Protein AF-A8XTK4-F1 (afdb_monomer)

Structure (mmCIF, N/CA/C/O backbone):
data_AF-A8XTK4-F1
#
_entry.id   AF-A8XTK4-F1
#
loop_
_atom_site.group_PDB
_atom_site.id
_atom_site.type_symbol
_atom_site.label_atom_id
_atom_site.label_alt_id
_atom_site.label_comp_id
_atom_site.label_asym_id
_atom_site.label_entity_id
_atom_site.label_seq_id
_atom_site.pdbx_PDB_ins_code
_atom_site.Cartn_x
_atom_site.Cartn_y
_atom_site.Cartn_z
_atom_site.occupancy
_atom_site.B_iso_or_equiv
_atom_site.auth_seq_id
_atom_site.auth_comp_id
_atom_site.auth_asym_id
_atom_site.auth_atom_id
_atom_site.pdbx_PDB_model_num
ATOM 1 N N . MET A 1 1 ? 13.374 10.721 -15.114 1.00 66.56 1 MET A N 1
ATOM 2 C CA . MET A 1 1 ? 14.833 10.705 -15.357 1.00 66.56 1 MET A CA 1
ATOM 3 C C . MET A 1 1 ? 15.464 12.069 -15.082 1.00 66.56 1 MET A C 1
ATOM 5 O O . MET A 1 1 ? 16.109 12.199 -14.050 1.00 66.56 1 MET A O 1
ATOM 9 N N . GLU A 1 2 ? 15.197 13.109 -15.887 1.00 74.44 2 GLU A N 1
ATOM 10 C CA . GLU A 1 2 ? 15.828 14.444 -15.738 1.00 74.44 2 GLU A CA 1
ATOM 11 C C . GLU A 1 2 ? 15.597 15.107 -14.370 1.00 74.44 2 GLU A C 1
ATOM 13 O O . GLU A 1 2 ? 16.548 15.536 -13.721 1.00 74.44 2 GLU A O 1
ATOM 18 N N . GLN A 1 3 ? 14.353 15.109 -13.872 1.00 71.50 3 GLN A N 1
ATOM 19 C CA . GLN A 1 3 ? 14.020 15.658 -12.547 1.00 71.50 3 GLN A CA 1
ATOM 20 C C . GLN A 1 3 ? 14.756 14.954 -11.394 1.00 71.50 3 GLN A C 1
ATOM 22 O O . GLN A 1 3 ? 15.019 15.566 -10.363 1.00 71.50 3 GLN A O 1
ATOM 27 N N . LEU A 1 4 ? 15.115 13.679 -11.573 1.00 74.50 4 LEU A N 1
ATOM 28 C CA . LEU A 1 4 ? 15.790 12.862 -10.562 1.00 74.50 4 LEU A CA 1
ATOM 29 C C . LEU A 1 4 ? 17.313 12.845 -10.722 1.00 74.50 4 LEU A C 1
ATOM 31 O O . LEU A 1 4 ? 17.982 12.214 -9.899 1.00 74.50 4 LEU A O 1
ATOM 35 N N . LYS A 1 5 ? 17.837 13.521 -11.757 1.00 84.44 5 LYS A N 1
ATOM 36 C CA . LYS A 1 5 ? 19.247 13.492 -12.174 1.00 84.44 5 LYS A CA 1
ATOM 37 C C . LYS A 1 5 ? 19.775 12.065 -12.368 1.00 84.44 5 LYS A C 1
ATOM 39 O O . LYS A 1 5 ? 20.885 11.753 -11.954 1.00 84.44 5 LYS A O 1
ATOM 44 N N . ILE A 1 6 ? 18.945 11.195 -12.944 1.00 84.62 6 ILE A N 1
ATOM 45 C CA . ILE A 1 6 ? 19.323 9.822 -13.295 1.00 84.62 6 ILE A CA 1
ATOM 46 C C . ILE A 1 6 ? 19.556 9.779 -14.800 1.00 84.62 6 ILE A C 1
ATOM 48 O O . ILE A 1 6 ? 18.680 10.185 -15.570 1.00 84.62 6 ILE A O 1
ATOM 52 N N . GLU A 1 7 ? 20.733 9.304 -15.191 1.00 87.94 7 GLU A N 1
ATOM 53 C CA . GLU A 1 7 ? 21.107 9.075 -16.584 1.00 87.94 7 GLU A CA 1
ATOM 54 C C . GLU A 1 7 ? 20.713 7.659 -17.018 1.00 87.94 7 GLU A C 1
ATOM 56 O O . GLU A 1 7 ? 20.510 6.775 -16.184 1.00 87.94 7 GLU A O 1
ATOM 61 N N . TYR A 1 8 ? 20.554 7.468 -18.326 1.00 87.94 8 TYR A N 1
ATOM 62 C CA . TYR A 1 8 ? 20.419 6.129 -18.893 1.00 87.94 8 TYR A CA 1
ATOM 63 C C . TYR A 1 8 ? 21.768 5.423 -18.801 1.00 87.94 8 TYR A C 1
ATOM 65 O O . TYR A 1 8 ? 22.802 6.053 -19.017 1.00 87.94 8 TYR A O 1
ATOM 73 N N . GLU A 1 9 ? 21.757 4.123 -18.526 1.00 86.94 9 GLU A N 1
ATOM 74 C CA . GLU A 1 9 ? 23.000 3.348 -18.446 1.00 86.94 9 GLU A CA 1
ATOM 75 C C . GLU A 1 9 ? 23.591 3.123 -19.849 1.00 86.94 9 GLU A C 1
ATOM 77 O O . GLU A 1 9 ? 24.808 3.063 -20.026 1.00 86.94 9 GLU A O 1
ATOM 82 N N . LYS A 1 10 ? 22.727 3.045 -20.874 1.00 88.06 10 LYS A N 1
ATOM 83 C CA . LYS A 1 10 ? 23.125 2.931 -22.285 1.00 88.06 10 LYS A CA 1
ATOM 84 C C . LYS A 1 10 ? 22.520 4.045 -23.140 1.00 88.06 10 LYS A C 1
ATOM 86 O O . LYS A 1 10 ? 21.323 4.322 -23.076 1.00 88.06 10 LYS A O 1
ATOM 91 N N . GLU A 1 11 ? 23.330 4.621 -24.031 1.00 84.69 11 GLU A N 1
ATOM 92 C CA . GLU A 1 11 ? 22.868 5.625 -25.010 1.00 84.69 11 GLU A CA 1
ATOM 93 C C . GLU A 1 11 ? 21.853 5.055 -26.019 1.00 84.69 11 GLU A C 1
ATOM 95 O O . GLU A 1 11 ? 20.984 5.778 -26.503 1.00 84.69 11 GLU A O 1
ATOM 100 N N . GLU A 1 12 ? 21.899 3.747 -26.286 1.00 88.56 12 GLU A N 1
ATOM 101 C CA . GLU A 1 12 ? 20.900 3.046 -27.103 1.00 88.56 12 GLU A CA 1
ATOM 102 C C . GLU A 1 12 ? 19.499 3.127 -26.477 1.00 88.56 12 GLU A C 1
ATOM 104 O O . GLU A 1 12 ? 18.556 3.580 -27.125 1.00 88.56 12 GLU A O 1
ATOM 109 N N . HIS A 1 13 ? 19.376 2.834 -25.179 1.00 88.75 13 HIS A N 1
ATOM 110 C CA . HIS A 1 13 ? 18.102 2.920 -24.458 1.00 88.75 13 HIS A CA 1
ATOM 111 C C . HIS A 1 13 ? 17.566 4.357 -24.397 1.00 88.75 13 HIS A C 1
ATOM 113 O O . HIS A 1 13 ? 16.356 4.585 -24.429 1.00 88.75 13 HIS A O 1
ATOM 119 N N . ARG A 1 14 ? 18.458 5.357 -24.363 1.00 86.62 14 ARG A N 1
ATOM 120 C CA . ARG A 1 14 ? 18.073 6.771 -24.463 1.00 86.62 14 ARG A CA 1
ATOM 121 C C . ARG A 1 14 ? 17.480 7.102 -25.833 1.00 86.62 14 ARG A C 1
ATOM 123 O O . ARG A 1 14 ? 16.510 7.862 -25.910 1.00 86.62 14 ARG A O 1
ATOM 130 N N . ALA A 1 15 ? 18.065 6.576 -26.908 1.00 87.38 15 ALA A N 1
ATOM 131 C CA . ALA A 1 15 ? 17.533 6.740 -28.256 1.00 87.38 15 ALA A CA 1
ATOM 132 C C . ALA A 1 15 ? 16.173 6.040 -28.401 1.00 87.38 15 ALA A C 1
ATOM 134 O O . ALA A 1 15 ? 15.242 6.634 -28.946 1.00 87.38 15 ALA A O 1
ATOM 135 N N . ASP A 1 16 ? 16.028 4.840 -27.842 1.00 87.50 16 ASP A N 1
ATOM 136 C CA . ASP A 1 16 ? 14.771 4.091 -27.857 1.00 87.50 16 ASP A CA 1
ATOM 137 C C . ASP A 1 16 ? 13.674 4.782 -27.042 1.00 87.50 16 ASP A C 1
ATOM 139 O O . ASP A 1 16 ? 12.555 4.931 -27.529 1.00 87.50 16 ASP A O 1
ATOM 143 N N . ALA A 1 17 ? 13.996 5.342 -25.873 1.00 82.81 17 ALA A N 1
ATOM 144 C CA . ALA A 1 17 ? 13.048 6.123 -25.078 1.00 82.81 17 ALA A CA 1
ATOM 145 C C . ALA A 1 17 ? 12.501 7.340 -25.844 1.00 82.81 17 ALA A C 1
ATOM 147 O O . ALA A 1 17 ? 11.321 7.671 -25.726 1.00 82.81 17 ALA A O 1
ATOM 148 N N . ARG A 1 18 ? 13.327 7.992 -26.677 1.00 84.62 18 ARG A N 1
ATOM 149 C CA . ARG A 1 18 ? 12.863 9.080 -27.557 1.00 84.62 18 ARG A CA 1
ATOM 150 C C . ARG A 1 18 ? 11.881 8.580 -28.614 1.00 84.62 18 ARG A C 1
ATOM 152 O O . ARG A 1 18 ? 10.907 9.277 -28.885 1.00 84.62 18 ARG A O 1
ATOM 159 N N . LYS A 1 19 ? 12.116 7.394 -29.185 1.00 84.12 19 LYS A N 1
ATOM 160 C CA . LYS A 1 19 ? 11.195 6.776 -30.152 1.00 84.12 19 LYS A CA 1
ATOM 161 C C . LYS A 1 19 ? 9.871 6.399 -29.485 1.00 84.12 19 LYS A C 1
ATOM 163 O O . LYS A 1 19 ? 8.829 6.770 -30.008 1.00 84.12 19 LYS A O 1
ATOM 168 N N . VAL A 1 20 ? 9.898 5.772 -28.303 1.00 81.12 20 VAL A N 1
ATOM 169 C CA . VAL A 1 20 ? 8.684 5.435 -27.526 1.00 81.12 20 VAL A CA 1
ATOM 170 C C . VAL A 1 20 ? 7.836 6.682 -27.254 1.00 81.12 20 VAL A C 1
ATOM 172 O O . VAL A 1 20 ? 6.623 6.665 -27.456 1.00 81.12 20 VAL A O 1
ATOM 175 N N . LEU A 1 21 ? 8.464 7.792 -26.847 1.00 77.06 21 LEU A N 1
ATOM 176 C CA . LEU A 1 21 ? 7.763 9.063 -26.624 1.00 77.06 21 LEU A CA 1
ATOM 177 C C . LEU A 1 21 ? 7.164 9.648 -27.911 1.00 77.06 21 LEU A C 1
ATOM 179 O O . LEU A 1 21 ? 6.086 10.237 -27.861 1.00 77.06 21 LEU A O 1
ATOM 183 N N . ALA A 1 22 ? 7.843 9.488 -29.050 1.00 78.81 22 ALA A N 1
ATOM 184 C CA . ALA A 1 22 ? 7.337 9.929 -30.346 1.00 78.81 22 ALA A CA 1
ATOM 185 C C . ALA A 1 22 ? 6.117 9.105 -30.791 1.00 78.81 22 ALA A C 1
ATOM 187 O O . ALA A 1 22 ? 5.125 9.694 -31.213 1.00 78.81 22 ALA A O 1
ATOM 188 N N . PHE A 1 23 ? 6.149 7.778 -30.619 1.00 72.44 23 PHE A N 1
ATOM 189 C CA . PHE A 1 23 ? 5.001 6.898 -30.874 1.00 72.44 23 PHE A CA 1
ATOM 190 C C . PHE A 1 23 ? 3.797 7.270 -29.999 1.00 72.44 23 PHE A C 1
ATOM 192 O O . PHE A 1 23 ? 2.697 7.476 -30.510 1.00 72.44 23 PHE A O 1
ATOM 199 N N . GLY A 1 24 ? 4.005 7.475 -28.693 1.00 60.84 24 GLY A N 1
ATOM 200 C CA . GLY A 1 24 ? 2.931 7.851 -27.764 1.00 60.84 24 GLY A CA 1
ATOM 201 C C . GLY A 1 24 ? 2.258 9.200 -28.061 1.00 60.84 24 GLY A C 1
ATOM 202 O O . GLY A 1 24 ? 1.152 9.445 -27.585 1.00 60.84 24 GLY A O 1
ATOM 203 N N . ALA A 1 25 ? 2.892 10.072 -28.854 1.00 57.03 25 ALA A N 1
ATOM 204 C CA . ALA A 1 25 ? 2.329 11.357 -29.266 1.00 57.03 25 ALA A CA 1
ATOM 205 C C . ALA A 1 25 ? 1.400 11.262 -30.492 1.00 57.03 25 ALA A C 1
ATOM 207 O O . ALA A 1 25 ? 0.699 12.231 -30.782 1.00 57.03 25 ALA A O 1
ATOM 208 N N . THR A 1 26 ? 1.398 10.131 -31.210 1.00 60.38 26 THR A N 1
ATOM 209 C CA . THR A 1 26 ? 0.653 9.980 -32.474 1.00 60.38 26 THR A CA 1
ATOM 210 C C . THR A 1 26 ? -0.807 9.549 -32.314 1.00 60.38 26 THR A C 1
ATOM 212 O O . THR A 1 26 ? -1.591 9.869 -33.197 1.00 60.38 26 THR A O 1
ATOM 215 N N . GLY A 1 27 ? -1.194 9.003 -31.154 1.00 46.16 27 GLY A N 1
ATOM 216 C CA . GLY A 1 27 ? -2.589 8.844 -30.716 1.00 46.16 27 GLY A CA 1
ATOM 217 C C . GLY A 1 27 ? -3.430 7.790 -31.459 1.00 46.16 27 GLY A C 1
ATOM 218 O O . GLY A 1 27 ? -3.615 7.877 -32.662 1.00 46.16 27 GLY A O 1
ATOM 219 N N . GLU A 1 28 ? -4.016 6.881 -30.667 1.00 50.59 28 GLU A N 1
ATOM 220 C CA . GLU A 1 28 ? -5.078 5.906 -30.999 1.00 50.59 28 GLU A CA 1
ATOM 221 C C . GLU A 1 28 ? -4.755 4.867 -32.089 1.00 50.59 28 GLU A C 1
ATOM 223 O O . GLU A 1 28 ? -5.219 4.953 -33.221 1.00 50.59 28 GLU A O 1
ATOM 228 N N . GLU A 1 29 ? -4.045 3.807 -31.687 1.00 55.03 29 GLU A N 1
ATOM 229 C CA . GLU A 1 29 ? -4.089 2.505 -32.362 1.00 55.03 29 GLU A CA 1
ATOM 230 C C . GLU A 1 29 ? -4.608 1.452 -31.369 1.00 55.03 29 GLU A C 1
ATOM 232 O O . GLU A 1 29 ? -4.185 1.419 -30.211 1.00 55.03 29 GLU A O 1
ATOM 237 N N . ASP A 1 30 ? -5.553 0.618 -31.818 1.00 54.88 30 ASP A N 1
ATOM 238 C CA . ASP A 1 30 ? -6.137 -0.489 -31.039 1.00 54.88 30 ASP A CA 1
ATOM 239 C C . ASP A 1 30 ? -5.133 -1.639 -30.801 1.00 54.88 30 ASP A C 1
ATOM 241 O O . ASP A 1 30 ? -5.394 -2.547 -30.012 1.00 54.88 30 ASP A O 1
ATOM 245 N N . GLU A 1 31 ? -3.968 -1.586 -31.451 1.00 59.84 31 GLU A N 1
ATOM 246 C CA . GLU A 1 31 ? -2.907 -2.589 -31.390 1.00 59.84 31 GLU A CA 1
ATOM 247 C C . GLU A 1 31 ? -1.568 -1.926 -31.043 1.00 59.84 31 GLU A C 1
ATOM 249 O O . GLU A 1 31 ? -1.289 -0.800 -31.451 1.00 59.84 31 GLU A O 1
ATOM 254 N N . ILE A 1 32 ? -0.725 -2.618 -30.270 1.00 70.38 32 ILE A N 1
ATOM 255 C CA . ILE A 1 32 ? 0.645 -2.178 -29.976 1.00 70.38 32 ILE A CA 1
ATOM 256 C C . ILE A 1 32 ? 1.551 -2.762 -31.068 1.00 70.38 32 ILE A C 1
ATOM 258 O O . ILE A 1 32 ? 1.713 -3.981 -31.093 1.00 70.38 32 ILE A O 1
ATOM 262 N N . PRO A 1 33 ? 2.183 -1.948 -31.936 1.00 79.38 33 PRO A N 1
ATOM 263 C CA . PRO A 1 33 ? 3.082 -2.475 -32.957 1.00 79.38 33 PRO A CA 1
ATOM 264 C C . PRO A 1 33 ? 4.257 -3.241 -32.336 1.00 79.38 33 PRO A C 1
ATOM 266 O O . PRO A 1 33 ? 4.826 -2.798 -31.333 1.00 79.38 33 PRO A O 1
ATOM 269 N N . ASP A 1 34 ? 4.694 -4.330 -32.974 1.00 78.88 34 ASP A N 1
ATOM 270 C CA . ASP A 1 34 ? 5.845 -5.132 -32.522 1.00 78.88 34 ASP A CA 1
ATOM 271 C C . ASP A 1 34 ? 7.110 -4.283 -32.315 1.00 78.88 34 ASP A C 1
ATOM 273 O O . ASP A 1 34 ? 7.888 -4.499 -31.381 1.00 78.88 34 ASP A O 1
ATOM 277 N N . GLU A 1 35 ? 7.299 -3.268 -33.164 1.00 83.06 35 GLU A N 1
ATOM 278 C CA . GLU A 1 35 ? 8.394 -2.305 -33.040 1.00 83.06 35 GLU A CA 1
ATOM 279 C C . GLU A 1 35 ? 8.294 -1.507 -31.731 1.00 83.06 35 GLU A C 1
ATOM 281 O O . GLU A 1 35 ? 9.283 -1.368 -31.008 1.00 83.06 35 GLU A O 1
ATOM 286 N N . LEU A 1 36 ? 7.097 -1.030 -31.375 1.00 81.38 36 LEU A N 1
ATOM 287 C CA . LEU A 1 36 ? 6.867 -0.298 -30.131 1.00 81.38 36 LEU A CA 1
ATOM 288 C C . LEU A 1 36 ? 7.070 -1.204 -28.910 1.00 81.38 36 LEU A C 1
ATOM 290 O O . LEU A 1 36 ? 7.722 -0.793 -27.947 1.00 81.38 36 LEU A O 1
ATOM 294 N N . ALA A 1 37 ? 6.587 -2.446 -28.968 1.00 81.62 37 ALA A N 1
ATOM 295 C CA . ALA A 1 37 ? 6.788 -3.440 -27.917 1.00 81.62 37 ALA A CA 1
ATOM 296 C C . ALA A 1 37 ? 8.281 -3.713 -27.662 1.00 81.62 37 ALA A C 1
ATOM 298 O O . ALA A 1 37 ? 8.730 -3.712 -26.511 1.00 81.62 37 ALA A O 1
ATOM 299 N N . ALA A 1 38 ? 9.071 -3.894 -28.725 1.00 85.19 38 ALA A N 1
ATOM 300 C CA . ALA A 1 38 ? 10.514 -4.106 -28.628 1.00 85.19 38 ALA A CA 1
ATOM 301 C C . ALA A 1 38 ? 11.235 -2.898 -28.006 1.00 85.19 38 ALA A C 1
ATOM 303 O O . ALA A 1 38 ? 12.079 -3.065 -27.121 1.00 85.19 38 ALA A O 1
ATOM 304 N N . LEU A 1 39 ? 10.858 -1.680 -28.405 1.00 85.75 39 LEU A N 1
ATOM 305 C CA . LEU A 1 39 ? 11.403 -0.447 -27.835 1.00 85.75 39 LEU A CA 1
ATOM 306 C C . LEU A 1 39 ? 11.048 -0.297 -26.348 1.00 85.75 39 LEU A C 1
ATOM 308 O O . LEU A 1 39 ? 11.910 0.050 -25.542 1.00 85.75 39 LEU A O 1
ATOM 312 N N . MET A 1 40 ? 9.806 -0.597 -25.954 1.00 83.25 40 MET A N 1
ATOM 313 C CA . MET A 1 40 ? 9.383 -0.555 -24.549 1.00 83.25 40 MET A CA 1
ATOM 314 C C . MET A 1 40 ? 10.157 -1.561 -23.688 1.00 83.25 40 MET A C 1
ATOM 316 O O . MET A 1 40 ? 10.578 -1.211 -22.584 1.00 83.25 40 MET A O 1
ATOM 320 N N . LYS A 1 41 ? 10.405 -2.774 -24.200 1.00 86.50 41 LYS A N 1
ATOM 321 C CA . LYS A 1 41 ? 11.226 -3.794 -23.523 1.00 86.50 41 LYS A CA 1
ATOM 322 C C . LYS A 1 41 ? 12.684 -3.352 -23.382 1.00 86.50 41 LYS A C 1
ATOM 324 O O . LYS A 1 41 ? 13.246 -3.460 -22.293 1.00 86.50 41 LYS A O 1
ATOM 329 N N . SER A 1 42 ? 13.266 -2.803 -24.451 1.00 88.94 42 SER A N 1
ATOM 330 C CA . SER A 1 42 ? 14.623 -2.236 -24.451 1.00 88.94 42 SER A CA 1
ATOM 331 C C . SER A 1 42 ? 14.769 -1.182 -23.348 1.00 88.94 42 SER A C 1
ATOM 333 O O . SER A 1 42 ? 15.609 -1.320 -22.456 1.00 88.94 42 SER A O 1
ATOM 335 N N . VAL A 1 43 ? 13.862 -0.200 -23.314 1.00 88.06 43 VAL A N 1
ATOM 336 C CA . VAL A 1 43 ? 13.862 0.872 -22.307 1.00 88.06 43 VAL A CA 1
ATOM 337 C C . VAL A 1 43 ? 13.635 0.332 -20.893 1.00 88.06 43 VAL A C 1
ATOM 339 O O . VAL A 1 43 ? 14.297 0.782 -19.960 1.00 88.06 43 VAL A O 1
ATOM 342 N N . TRP A 1 44 ? 12.732 -0.635 -20.708 1.00 90.50 44 TRP A N 1
ATOM 343 C CA . TRP A 1 44 ? 12.465 -1.227 -19.392 1.00 90.50 44 TRP A CA 1
ATOM 344 C C . TRP A 1 44 ? 13.675 -1.977 -18.820 1.00 90.50 44 TRP A C 1
ATOM 346 O O . TRP A 1 44 ? 13.881 -1.968 -17.607 1.00 90.50 44 TRP A O 1
ATOM 356 N N . SER A 1 45 ? 14.509 -2.570 -19.678 1.00 90.25 45 SER A N 1
ATOM 357 C CA . SER A 1 45 ? 15.723 -3.285 -19.266 1.00 90.25 45 SER A CA 1
ATOM 358 C C . SER A 1 45 ? 16.866 -2.375 -18.781 1.00 90.25 45 SER A C 1
ATOM 360 O O . SER A 1 45 ? 17.869 -2.869 -18.264 1.00 90.25 45 SER A O 1
ATOM 362 N N . ASP A 1 46 ? 16.737 -1.052 -18.926 1.00 92.25 46 ASP A N 1
ATOM 363 C CA . ASP A 1 46 ? 17.751 -0.087 -18.504 1.00 92.25 46 ASP A CA 1
ATOM 364 C C . ASP A 1 46 ? 17.823 0.059 -16.975 1.00 92.25 46 ASP A C 1
ATOM 366 O O . ASP A 1 46 ? 16.828 0.347 -16.304 1.00 92.25 46 ASP A O 1
ATOM 370 N N . GLU A 1 47 ? 19.029 -0.041 -16.409 1.00 90.75 47 GLU A N 1
ATOM 371 C CA . GLU A 1 47 ? 19.224 0.132 -14.965 1.00 90.75 47 GLU A CA 1
ATOM 372 C C . GLU A 1 47 ? 18.871 1.540 -14.473 1.00 90.75 47 GLU A C 1
ATOM 374 O O . GLU A 1 47 ? 18.405 1.698 -13.343 1.00 90.75 47 GLU A O 1
ATOM 379 N N . GLY A 1 48 ? 19.086 2.573 -15.290 1.00 88.44 48 GLY A N 1
ATOM 380 C CA . GLY A 1 48 ? 18.690 3.943 -14.977 1.00 88.44 48 GLY A CA 1
ATOM 381 C C . GLY A 1 48 ? 17.173 4.063 -14.836 1.00 88.44 48 GLY A C 1
ATOM 382 O O . GLY A 1 48 ? 16.681 4.675 -13.882 1.00 88.44 48 GLY A O 1
ATOM 383 N N . ILE A 1 49 ? 16.423 3.416 -15.729 1.00 87.62 49 ILE A N 1
ATOM 384 C CA . ILE A 1 49 ? 14.959 3.329 -15.646 1.00 87.62 49 ILE A CA 1
ATOM 385 C C . ILE A 1 49 ? 14.526 2.561 -14.396 1.00 87.62 49 ILE A C 1
ATOM 387 O O . ILE A 1 49 ? 13.697 3.072 -13.641 1.00 87.62 49 ILE A O 1
ATOM 391 N N . GLN A 1 50 ? 15.137 1.414 -14.096 1.00 90.38 50 GLN A N 1
ATOM 392 C CA . GLN A 1 50 ? 14.847 0.661 -12.869 1.00 90.38 50 GLN A CA 1
ATOM 393 C C . GLN A 1 50 ? 15.135 1.486 -11.598 1.00 90.38 50 GLN A C 1
ATOM 395 O O . GLN A 1 50 ? 14.306 1.555 -10.686 1.00 90.38 50 GLN A O 1
ATOM 400 N N . LYS A 1 51 ? 16.259 2.220 -11.557 1.00 88.31 51 LYS A N 1
ATOM 401 C CA . LYS A 1 51 ? 16.601 3.160 -10.468 1.00 88.31 51 LYS A CA 1
ATOM 402 C C . LYS A 1 51 ? 15.563 4.283 -10.341 1.00 88.31 51 LYS A C 1
ATOM 404 O O . LYS A 1 51 ? 15.227 4.695 -9.227 1.00 88.31 51 LYS A O 1
ATOM 409 N N . ALA A 1 52 ? 15.031 4.780 -11.457 1.00 84.06 52 ALA A N 1
ATOM 410 C CA . ALA A 1 52 ? 13.979 5.790 -11.444 1.00 84.06 52 ALA A CA 1
ATOM 411 C C . ALA A 1 52 ? 12.640 5.234 -10.950 1.00 84.06 52 ALA A C 1
ATOM 413 O O . ALA A 1 52 ? 11.953 5.919 -10.190 1.00 84.06 52 ALA A O 1
ATOM 414 N N . VAL A 1 53 ? 12.274 4.010 -11.327 1.00 81.81 53 VAL A N 1
ATOM 415 C CA . VAL A 1 53 ? 11.055 3.328 -10.856 1.00 81.81 53 VAL A CA 1
ATOM 416 C C . VAL A 1 53 ? 11.139 3.051 -9.356 1.00 81.81 53 VAL A C 1
ATOM 418 O O . VAL A 1 53 ? 10.184 3.322 -8.629 1.00 81.81 53 VAL A O 1
ATOM 421 N N . ALA A 1 54 ? 12.307 2.651 -8.848 1.00 84.19 54 ALA A N 1
ATOM 422 C CA . ALA A 1 54 ? 12.546 2.506 -7.410 1.00 84.19 54 ALA A CA 1
ATOM 423 C C . ALA A 1 54 ? 12.353 3.827 -6.632 1.00 84.19 54 ALA A C 1
ATOM 425 O O . ALA A 1 54 ? 12.007 3.824 -5.448 1.00 84.19 54 ALA A O 1
ATOM 426 N N . ARG A 1 55 ? 12.530 4.972 -7.305 1.00 82.06 55 ARG A N 1
ATOM 427 C CA . ARG A 1 55 ? 12.281 6.328 -6.786 1.00 82.06 55 ARG A CA 1
ATOM 428 C C . ARG A 1 55 ? 10.917 6.894 -7.198 1.00 82.06 55 ARG A C 1
ATOM 430 O O . ARG A 1 55 ? 10.689 8.094 -7.056 1.00 82.06 55 ARG A O 1
ATOM 437 N N . SER A 1 56 ? 9.985 6.049 -7.645 1.00 78.50 56 SER A N 1
ATOM 438 C CA . SER A 1 56 ? 8.626 6.430 -8.072 1.00 78.50 56 SER A CA 1
ATOM 439 C C . SER A 1 56 ? 7.841 7.243 -7.044 1.00 78.50 56 SER A C 1
ATOM 441 O O . SER A 1 56 ? 6.954 7.991 -7.423 1.00 78.50 56 SER A O 1
ATOM 443 N N . ARG A 1 57 ? 8.207 7.196 -5.755 1.00 67.94 57 ARG A N 1
ATOM 444 C CA . AR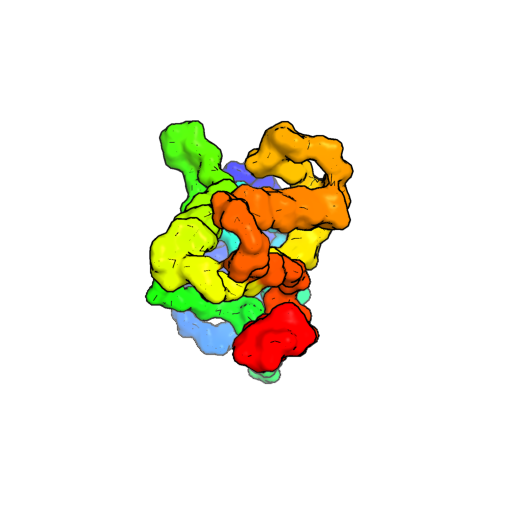G A 1 57 ? 7.636 8.057 -4.700 1.00 67.94 57 ARG A CA 1
ATOM 445 C C . ARG A 1 57 ? 7.867 9.562 -4.898 1.00 67.94 57 ARG A C 1
ATOM 447 O O . ARG A 1 57 ? 7.190 10.360 -4.257 1.00 67.94 57 ARG A O 1
ATOM 454 N N . GLU A 1 58 ? 8.852 9.949 -5.705 1.00 77.38 58 GLU A N 1
ATOM 455 C CA . GLU A 1 58 ? 9.233 11.351 -5.928 1.00 77.38 58 GLU A CA 1
ATOM 456 C C . GLU A 1 58 ? 8.434 12.006 -7.069 1.00 77.38 58 GLU A C 1
ATOM 458 O O . GLU A 1 58 ? 8.520 13.217 -7.260 1.00 77.38 58 GLU A O 1
ATOM 463 N N . TYR A 1 59 ? 7.647 11.229 -7.821 1.00 73.94 59 TYR A N 1
ATOM 464 C CA . TYR A 1 59 ? 6.856 11.701 -8.958 1.00 73.94 59 TYR A CA 1
ATOM 465 C C . TYR A 1 59 ? 5.568 10.876 -9.127 1.00 73.94 59 TYR A C 1
ATOM 467 O O . TYR A 1 59 ? 5.272 9.981 -8.346 1.00 73.94 59 TYR A O 1
ATOM 475 N N . GLN A 1 60 ? 4.736 11.210 -10.114 1.00 63.72 60 GLN A N 1
ATOM 476 C CA . GLN A 1 60 ? 3.496 10.475 -10.372 1.00 63.72 60 GLN A CA 1
ATOM 477 C C . GLN A 1 60 ? 3.764 9.326 -11.350 1.00 63.72 60 GLN A C 1
ATOM 479 O O . GLN A 1 60 ? 3.763 9.535 -12.561 1.00 63.72 60 GLN A O 1
ATOM 484 N N . LEU A 1 61 ? 3.980 8.121 -10.821 1.00 72.38 61 LEU A N 1
ATOM 485 C CA . LEU A 1 61 ? 3.985 6.875 -11.591 1.00 72.38 61 LEU A CA 1
ATOM 486 C C . LEU A 1 61 ? 2.744 6.048 -11.236 1.00 72.38 61 LEU A C 1
ATOM 488 O O . LEU A 1 61 ? 2.257 6.101 -10.110 1.00 72.38 61 LEU A O 1
ATOM 492 N N . ASN A 1 62 ? 2.202 5.302 -12.198 1.00 70.44 62 ASN A N 1
ATOM 493 C CA . ASN A 1 62 ? 1.085 4.400 -11.933 1.00 70.44 62 ASN A CA 1
ATOM 494 C C . ASN A 1 62 ? 1.566 3.199 -11.098 1.00 70.44 62 ASN A C 1
ATOM 496 O O . ASN A 1 62 ? 2.536 2.555 -11.480 1.00 70.44 62 ASN A O 1
ATOM 500 N N . ASP A 1 63 ? 0.856 2.868 -10.013 1.00 69.50 63 ASP A N 1
ATOM 501 C CA . ASP A 1 63 ? 1.122 1.699 -9.156 1.00 69.50 63 ASP A CA 1
ATOM 502 C C . ASP A 1 63 ? 1.200 0.375 -9.947 1.00 69.50 63 ASP A C 1
ATOM 504 O O . ASP A 1 63 ? 1.877 -0.558 -9.533 1.00 69.50 63 ASP A O 1
ATOM 508 N N . SER A 1 64 ? 0.515 0.284 -11.093 1.00 78.44 64 SER A N 1
ATOM 509 C CA . SER A 1 64 ? 0.531 -0.895 -11.974 1.00 78.44 64 SER A CA 1
ATOM 510 C C . SER A 1 64 ? 1.549 -0.796 -13.116 1.00 78.44 64 SER A C 1
ATOM 512 O O . SER A 1 64 ? 1.643 -1.724 -13.913 1.00 78.44 64 SER A O 1
ATOM 514 N N . ALA A 1 65 ? 2.311 0.301 -13.221 1.00 76.88 65 ALA A N 1
ATOM 515 C CA . ALA A 1 65 ? 3.284 0.494 -14.301 1.00 76.88 65 ALA A CA 1
ATOM 516 C C . ALA A 1 65 ? 4.340 -0.616 -14.316 1.00 76.88 65 ALA A C 1
ATOM 518 O O . ALA A 1 65 ? 4.595 -1.193 -15.364 1.00 76.88 65 ALA A O 1
ATOM 519 N N . GLU A 1 66 ? 4.905 -0.950 -13.155 1.00 85.00 66 GLU A N 1
ATOM 520 C CA . GLU A 1 66 ? 5.905 -2.017 -13.033 1.00 85.00 66 GLU A CA 1
ATOM 521 C C . GLU A 1 66 ? 5.335 -3.383 -13.434 1.00 85.00 66 GLU A C 1
ATOM 523 O O . GLU A 1 66 ? 5.993 -4.134 -14.151 1.00 85.00 66 GLU A O 1
ATOM 528 N N . TYR A 1 67 ? 4.090 -3.676 -13.043 1.00 84.06 67 TYR A N 1
ATOM 529 C CA . TYR A 1 67 ? 3.400 -4.906 -13.430 1.00 84.06 67 TYR A CA 1
ATOM 530 C C . TYR A 1 67 ? 3.262 -5.017 -14.952 1.00 84.06 67 TYR A C 1
ATOM 532 O O . TYR A 1 67 ? 3.695 -6.010 -15.527 1.00 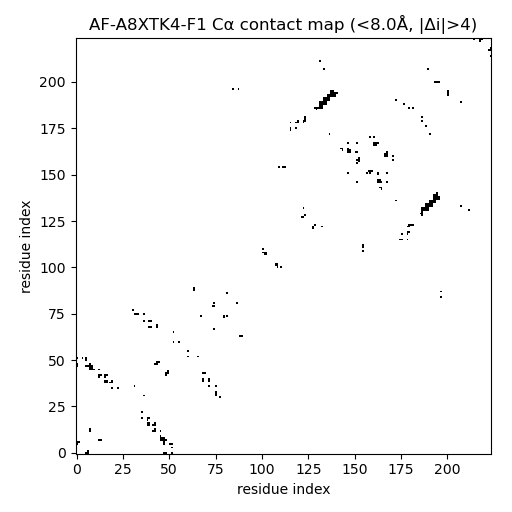84.06 67 TYR A O 1
ATOM 540 N N . TYR A 1 68 ? 2.717 -3.990 -15.611 1.00 80.06 68 TYR A N 1
ATOM 541 C CA . TYR A 1 68 ? 2.505 -4.029 -17.060 1.00 80.06 68 TYR A CA 1
ATOM 542 C C . TYR A 1 68 ? 3.817 -4.041 -17.845 1.00 80.06 68 TYR A C 1
ATOM 544 O O . TYR A 1 68 ? 3.955 -4.817 -18.786 1.00 80.06 68 TYR A O 1
ATOM 552 N N . LEU A 1 69 ? 4.805 -3.237 -17.437 1.00 83.00 69 LEU A N 1
ATOM 553 C CA . LEU A 1 69 ? 6.108 -3.180 -18.105 1.00 83.00 69 LEU A CA 1
ATOM 554 C C . LEU A 1 69 ? 6.892 -4.493 -17.958 1.00 83.00 69 LEU A C 1
ATOM 556 O O . LEU A 1 69 ? 7.606 -4.890 -18.874 1.00 83.00 69 LEU A O 1
ATOM 560 N N . SER A 1 70 ? 6.698 -5.213 -16.851 1.00 85.88 70 SER A N 1
ATOM 561 C CA . SER A 1 70 ? 7.283 -6.546 -16.647 1.00 85.88 70 SER A CA 1
ATOM 562 C C . SER A 1 70 ? 6.539 -7.664 -17.383 1.00 85.88 70 SER A C 1
ATOM 564 O O . SER A 1 70 ? 7.031 -8.785 -17.436 1.00 85.88 70 SER A O 1
ATOM 566 N N . GLN A 1 71 ? 5.354 -7.385 -17.930 1.00 84.19 71 GLN A N 1
ATOM 567 C CA . GLN A 1 71 ? 4.491 -8.351 -18.620 1.00 84.19 71 GLN A CA 1
ATOM 568 C C . GLN A 1 71 ? 4.330 -8.021 -20.114 1.00 84.19 71 GLN A C 1
ATOM 570 O O . GLN A 1 71 ? 3.438 -8.557 -20.770 1.00 84.19 71 GLN A O 1
ATOM 575 N N . LEU A 1 72 ? 5.200 -7.164 -20.669 1.00 83.31 72 LEU A N 1
ATOM 576 C CA . LEU A 1 72 ? 5.142 -6.730 -22.071 1.00 83.31 72 LEU A CA 1
ATOM 577 C C . LEU A 1 72 ? 5.228 -7.884 -23.069 1.00 83.31 72 LEU A C 1
ATOM 579 O O . LEU A 1 72 ? 4.657 -7.779 -24.144 1.00 83.31 72 LEU A O 1
ATOM 583 N N . ASP A 1 73 ? 5.921 -8.978 -22.740 1.00 83.31 73 ASP A N 1
ATOM 584 C CA . ASP A 1 73 ? 5.971 -10.153 -23.619 1.00 83.31 73 ASP A CA 1
ATOM 585 C C . ASP A 1 73 ? 4.583 -10.721 -23.891 1.00 83.31 73 ASP A C 1
ATOM 587 O O . ASP A 1 73 ? 4.278 -10.994 -25.040 1.00 83.31 73 ASP A O 1
ATOM 591 N N . ARG A 1 74 ? 3.748 -10.811 -22.854 1.00 87.25 74 ARG A N 1
ATOM 592 C CA . ARG A 1 74 ? 2.388 -11.354 -22.916 1.00 87.25 74 ARG A CA 1
ATOM 593 C C . ARG A 1 74 ? 1.363 -10.330 -23.405 1.00 87.25 74 ARG A C 1
ATOM 595 O O . ARG A 1 74 ? 0.412 -10.682 -24.084 1.00 87.25 74 ARG A O 1
ATOM 602 N N . ILE A 1 75 ? 1.517 -9.065 -23.012 1.00 81.25 75 ILE A N 1
ATOM 603 C CA . ILE A 1 75 ? 0.535 -8.005 -23.313 1.00 81.25 75 ILE A CA 1
ATOM 604 C C . ILE A 1 75 ? 0.634 -7.530 -24.768 1.00 81.25 75 ILE A C 1
ATOM 606 O O . ILE A 1 75 ? -0.345 -7.033 -25.314 1.00 81.25 75 ILE A O 1
ATOM 610 N N . CYS A 1 76 ? 1.803 -7.672 -25.392 1.00 81.56 76 CYS A N 1
ATOM 611 C CA . CYS A 1 76 ? 2.020 -7.301 -26.789 1.00 81.56 76 CYS A CA 1
ATOM 612 C C . CYS A 1 76 ? 1.737 -8.444 -27.782 1.00 81.56 76 CYS A C 1
ATOM 614 O O . CYS A 1 76 ? 2.012 -8.275 -28.964 1.00 81.56 76 CYS A O 1
ATOM 616 N N . GLU A 1 77 ? 1.230 -9.600 -27.340 1.00 81.12 77 GLU A N 1
ATOM 617 C CA . GLU A 1 77 ? 0.840 -10.686 -28.253 1.00 81.12 77 GLU A CA 1
ATOM 618 C C . GLU A 1 77 ? -0.435 -10.314 -29.027 1.00 81.12 77 GLU A C 1
ATOM 620 O O . GLU A 1 77 ? -1.362 -9.721 -28.475 1.00 81.12 77 GLU A O 1
ATOM 625 N N . ALA A 1 78 ? -0.505 -10.683 -30.310 1.00 74.62 78 ALA A N 1
ATOM 626 C CA . ALA A 1 78 ? -1.638 -10.347 -31.181 1.00 74.62 78 ALA A CA 1
ATOM 627 C C . ALA A 1 78 ? -2.970 -10.975 -30.723 1.00 74.62 78 ALA A C 1
ATOM 629 O O . ALA A 1 78 ? -4.045 -10.457 -31.018 1.00 74.62 78 ALA A O 1
ATOM 630 N N . ASP A 1 79 ? -2.911 -12.091 -29.998 1.00 79.31 79 ASP A N 1
ATOM 631 C CA . ASP A 1 79 ? -4.045 -12.795 -29.401 1.00 79.31 79 ASP A CA 1
ATOM 632 C C . ASP A 1 79 ? -4.154 -12.566 -27.885 1.00 79.31 79 ASP A C 1
ATOM 634 O O . ASP A 1 79 ? -4.774 -13.363 -27.178 1.00 79.31 79 ASP A O 1
ATOM 638 N N . TYR A 1 80 ? -3.583 -11.468 -27.376 1.00 78.38 80 TYR A N 1
ATOM 639 C CA . TYR A 1 80 ? -3.625 -11.120 -25.961 1.00 78.38 80 TYR A CA 1
ATOM 640 C C . TYR A 1 80 ? -5.060 -11.094 -25.411 1.00 78.38 80 TYR A C 1
ATOM 642 O O . TYR A 1 80 ? -5.911 -10.291 -25.801 1.00 78.38 80 TYR A O 1
ATOM 650 N N . ILE A 1 81 ? -5.304 -11.953 -24.419 1.00 76.00 81 ILE A N 1
ATOM 651 C CA . ILE A 1 81 ? -6.524 -11.960 -23.614 1.00 76.00 81 ILE A CA 1
ATOM 652 C C . ILE A 1 81 ? -6.154 -11.498 -22.196 1.00 76.00 81 ILE A C 1
ATOM 654 O O . ILE A 1 81 ? -5.374 -12.181 -21.522 1.00 76.00 81 ILE A O 1
ATOM 658 N N . PRO A 1 82 ? -6.717 -10.375 -21.705 1.00 76.31 82 PRO A N 1
ATOM 659 C CA . PRO A 1 82 ? -6.468 -9.904 -20.350 1.00 76.31 82 PRO A CA 1
ATOM 660 C C . PRO A 1 82 ? -6.815 -10.957 -19.297 1.00 76.31 82 PRO A C 1
ATOM 662 O O . PRO A 1 82 ? -7.906 -11.533 -19.284 1.00 76.31 82 PRO A O 1
ATOM 665 N N . THR A 1 83 ? -5.892 -11.173 -18.368 1.00 75.69 83 THR A N 1
ATOM 666 C CA . THR A 1 83 ? -6.114 -12.000 -17.182 1.00 75.69 83 THR A CA 1
ATOM 667 C C . THR A 1 83 ? -6.947 -11.244 -16.150 1.00 75.69 83 THR A C 1
ATOM 669 O O . THR A 1 83 ? -7.114 -10.025 -16.215 1.00 75.69 83 THR A O 1
ATOM 672 N N . GLN A 1 84 ? -7.448 -11.958 -15.141 1.00 58.78 84 GLN A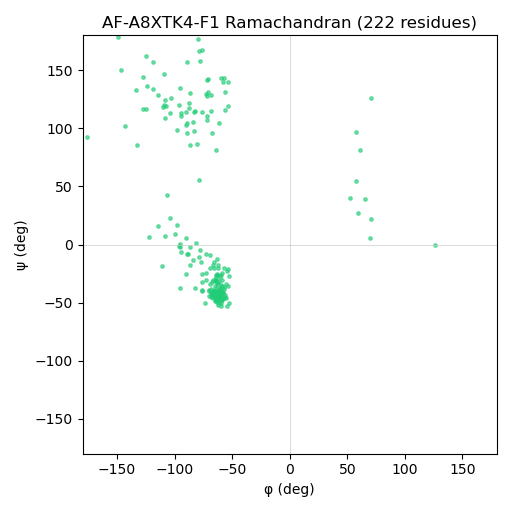 N 1
ATOM 673 C CA . GLN A 1 84 ? -8.129 -11.318 -14.012 1.00 58.78 84 GLN A CA 1
ATOM 674 C C . GLN A 1 84 ? -7.230 -10.289 -13.311 1.00 58.78 84 GLN A C 1
ATOM 676 O O . GLN A 1 84 ? -7.716 -9.225 -12.937 1.00 58.78 84 GLN A O 1
ATOM 681 N N . ASP A 1 85 ? -5.927 -10.560 -13.198 1.00 67.81 85 ASP A N 1
ATOM 682 C CA . ASP A 1 85 ? -4.963 -9.623 -12.617 1.00 67.81 85 ASP A CA 1
ATOM 683 C C . ASP A 1 85 ? -4.779 -8.372 -13.479 1.00 67.81 85 ASP A C 1
ATOM 685 O O . ASP A 1 85 ? -4.730 -7.273 -12.926 1.00 67.81 85 ASP A O 1
ATOM 689 N N . ASP A 1 86 ? -4.741 -8.511 -14.811 1.00 72.81 86 ASP A N 1
ATOM 690 C CA . ASP A 1 86 ? -4.709 -7.359 -15.721 1.00 72.81 86 ASP A CA 1
ATOM 691 C C . ASP A 1 86 ? -5.948 -6.496 -15.500 1.00 72.81 86 ASP A C 1
ATOM 693 O O . ASP A 1 86 ? -5.830 -5.304 -15.237 1.00 72.81 86 ASP A O 1
ATOM 697 N N . VAL A 1 87 ? -7.138 -7.105 -15.502 1.00 67.00 87 VAL A N 1
ATOM 698 C CA . VAL A 1 87 ? -8.410 -6.400 -15.286 1.00 67.00 87 VAL A CA 1
ATOM 699 C C . VAL A 1 87 ? -8.424 -5.683 -13.935 1.00 67.00 87 VAL A C 1
ATOM 701 O 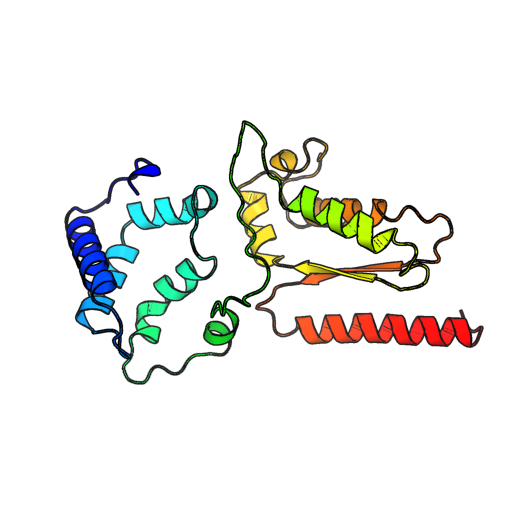O . VAL A 1 87 ? -8.747 -4.497 -13.880 1.00 67.00 87 VAL A O 1
ATOM 704 N N . LEU A 1 88 ? -8.020 -6.346 -12.849 1.00 60.00 88 LEU A N 1
ATOM 705 C CA . LEU A 1 88 ? -7.978 -5.746 -11.508 1.00 60.00 88 LEU A CA 1
ATOM 706 C C . LEU A 1 88 ? -6.958 -4.605 -11.395 1.00 60.00 88 LEU A C 1
ATOM 708 O O . LEU A 1 88 ? -7.156 -3.666 -10.620 1.00 60.00 88 LEU A O 1
ATOM 712 N N . ARG A 1 89 ? -5.870 -4.672 -12.164 1.00 65.62 89 ARG A N 1
ATOM 713 C CA . ARG A 1 89 ? -4.821 -3.646 -12.221 1.00 65.62 89 ARG A CA 1
ATOM 714 C C . ARG A 1 89 ? -5.114 -2.579 -13.273 1.00 65.62 89 ARG A C 1
ATOM 716 O O . ARG A 1 89 ? -4.399 -1.572 -13.339 1.00 65.62 89 ARG A O 1
ATOM 723 N N . THR A 1 90 ? -6.136 -2.751 -14.120 1.00 64.50 90 THR A N 1
ATOM 724 C CA . THR A 1 90 ? -6.548 -1.704 -15.060 1.00 64.50 90 THR A CA 1
ATOM 725 C C . THR A 1 90 ? -7.140 -0.557 -14.260 1.00 64.50 90 THR A C 1
ATOM 727 O O . THR A 1 90 ? -8.159 -0.660 -13.578 1.00 64.50 90 THR A O 1
ATOM 730 N N . ARG A 1 91 ? -6.462 0.589 -14.301 1.00 60.28 91 ARG A N 1
ATOM 731 C CA . ARG A 1 91 ? -6.946 1.780 -13.617 1.00 60.28 91 ARG A CA 1
ATOM 732 C C . ARG A 1 91 ? -8.018 2.446 -14.473 1.00 60.28 91 ARG A C 1
ATOM 734 O O . ARG A 1 91 ? -7.727 3.400 -15.191 1.00 60.28 91 ARG A O 1
ATOM 741 N N . ILE A 1 92 ? -9.267 2.015 -14.333 1.00 49.06 92 ILE A N 1
ATOM 742 C CA . ILE A 1 92 ? -10.402 2.849 -14.731 1.00 49.06 92 ILE A CA 1
ATOM 743 C C . ILE A 1 92 ? -10.489 3.971 -13.696 1.00 49.06 92 ILE A C 1
ATOM 745 O O . ILE A 1 92 ? -10.840 3.745 -12.538 1.00 49.06 92 ILE A O 1
ATOM 749 N N . LYS A 1 93 ? -10.102 5.197 -14.074 1.00 43.53 93 LYS A N 1
ATOM 750 C CA . LYS A 1 93 ? -10.346 6.367 -13.223 1.00 43.53 93 LYS A CA 1
ATOM 751 C C . LYS A 1 93 ? -11.861 6.497 -13.066 1.00 43.53 93 LYS A C 1
ATOM 753 O O . LYS A 1 93 ? -12.524 6.986 -13.974 1.00 43.53 93 LYS A O 1
ATOM 758 N N . THR A 1 94 ? -12.410 6.120 -11.914 1.00 39.75 94 THR A N 1
ATOM 759 C CA . THR A 1 94 ? -13.708 6.647 -11.498 1.00 39.75 94 THR A CA 1
ATOM 760 C C . THR A 1 94 ? -13.571 8.163 -11.500 1.00 39.75 94 THR A C 1
ATOM 762 O O . THR A 1 94 ? -12.742 8.719 -10.775 1.00 39.75 94 THR A O 1
ATOM 765 N N . THR A 1 95 ? -14.315 8.843 -12.367 1.00 41.25 95 THR A N 1
ATOM 766 C CA . THR A 1 95 ? -14.467 10.299 -12.353 1.00 41.25 95 THR A CA 1
ATOM 767 C C . THR A 1 95 ? -15.155 10.683 -11.042 1.00 41.25 95 THR A C 1
ATOM 769 O O . THR A 1 95 ? -16.371 10.815 -10.971 1.00 41.25 95 THR A O 1
ATOM 772 N N . GLY A 1 96 ? -14.365 10.759 -9.975 1.00 34.25 96 GLY A N 1
ATOM 773 C CA . GLY A 1 96 ? -14.804 10.921 -8.597 1.00 34.25 96 GLY A CA 1
ATOM 774 C C . GLY A 1 96 ? -13.582 11.053 -7.692 1.00 34.25 96 GLY A C 1
ATOM 775 O O . GLY A 1 96 ? -13.015 10.054 -7.273 1.00 34.25 96 GLY A O 1
ATOM 776 N N . ILE A 1 97 ? -13.192 12.311 -7.459 1.00 36.91 97 ILE A N 1
ATOM 777 C CA . ILE A 1 97 ? -12.130 12.822 -6.571 1.00 36.91 97 ILE A CA 1
ATOM 778 C C . ILE A 1 97 ? -10.720 12.272 -6.862 1.00 36.91 97 ILE A C 1
ATOM 780 O O . ILE A 1 97 ? -10.293 11.223 -6.389 1.00 36.91 97 ILE A O 1
ATOM 784 N N . VAL A 1 98 ? -9.957 13.060 -7.626 1.00 39.69 98 VAL A N 1
ATOM 785 C CA . VAL A 1 98 ? -8.517 12.871 -7.843 1.00 39.69 98 VAL A CA 1
ATOM 786 C C . VAL A 1 98 ? -7.764 13.346 -6.602 1.00 39.69 98 VAL A C 1
ATOM 788 O O . VAL A 1 98 ? -7.758 14.535 -6.292 1.00 39.69 98 VAL A O 1
ATOM 791 N N . GLU A 1 99 ? -7.111 12.423 -5.905 1.00 42.97 99 GLU A N 1
ATOM 792 C CA . GLU A 1 99 ? -6.258 12.733 -4.762 1.00 42.97 99 GLU A CA 1
ATOM 793 C C . GLU A 1 99 ? -4.794 12.864 -5.227 1.00 42.97 99 GLU A C 1
ATOM 795 O O . GLU A 1 99 ? -4.171 11.884 -5.645 1.00 42.97 99 GLU A O 1
ATOM 800 N N . THR A 1 100 ? -4.233 14.073 -5.154 1.00 38.66 100 THR A N 1
ATOM 801 C CA . THR A 1 100 ? -2.834 14.380 -5.503 1.00 38.66 100 THR A CA 1
ATOM 802 C C . THR A 1 100 ? -2.055 14.677 -4.225 1.00 38.66 100 THR A C 1
ATOM 804 O O . THR A 1 100 ? -2.419 15.589 -3.490 1.00 38.66 100 THR A O 1
ATOM 807 N N . GLN A 1 101 ? -0.958 13.959 -3.964 1.00 39.84 101 GLN A N 1
ATOM 808 C CA . GLN A 1 101 ? 0.027 14.379 -2.961 1.00 39.84 101 GLN A CA 1
ATOM 809 C C . GLN A 1 101 ? 1.047 15.310 -3.614 1.00 39.84 101 GLN A C 1
ATOM 811 O O . GLN A 1 101 ? 1.715 14.925 -4.572 1.00 39.84 101 GLN A O 1
ATOM 816 N N . PHE A 1 102 ? 1.163 16.527 -3.092 1.00 45.41 102 PHE A N 1
ATOM 817 C CA . PHE A 1 102 ? 2.148 17.520 -3.511 1.00 45.41 102 PHE A CA 1
ATOM 818 C C . PHE A 1 102 ? 2.582 18.360 -2.307 1.00 45.41 102 PHE A C 1
ATOM 820 O O . PHE A 1 102 ? 1.821 18.559 -1.361 1.00 45.41 102 PHE A O 1
ATOM 827 N N . ILE A 1 103 ? 3.821 18.850 -2.339 1.00 44.53 103 ILE A N 1
ATOM 828 C CA . ILE A 1 103 ? 4.312 19.833 -1.373 1.00 44.53 103 ILE A CA 1
ATOM 829 C C . ILE A 1 103 ? 3.852 21.202 -1.870 1.00 44.53 103 ILE A C 1
ATOM 831 O O . ILE A 1 103 ? 4.277 21.665 -2.927 1.00 44.53 103 ILE A O 1
ATOM 835 N N . PHE A 1 104 ? 2.970 21.852 -1.115 1.00 41.25 104 PHE A N 1
ATOM 836 C CA . PHE A 1 104 ? 2.534 23.219 -1.385 1.00 41.25 104 PHE A CA 1
ATOM 837 C C . PHE A 1 104 ? 2.776 24.068 -0.151 1.00 41.25 104 PHE A C 1
ATOM 839 O O . PHE A 1 104 ? 2.170 23.831 0.894 1.00 41.25 104 PHE A O 1
ATOM 846 N N . LYS A 1 105 ? 3.659 25.064 -0.286 1.00 36.00 105 LYS A N 1
ATOM 847 C CA . LYS A 1 105 ? 3.988 26.035 0.770 1.00 36.00 105 LYS A CA 1
ATOM 848 C C . LYS A 1 105 ? 4.499 25.376 2.064 1.00 36.00 105 LYS A C 1
ATOM 850 O O . LYS A 1 105 ? 3.923 25.588 3.128 1.00 36.00 105 LYS A O 1
ATOM 855 N N . ASP A 1 106 ? 5.541 24.550 1.956 1.00 46.31 106 ASP A N 1
ATOM 856 C CA . ASP A 1 106 ? 6.248 23.934 3.097 1.00 46.31 106 ASP A CA 1
ATOM 857 C C . ASP A 1 106 ? 5.391 23.057 4.030 1.00 46.31 106 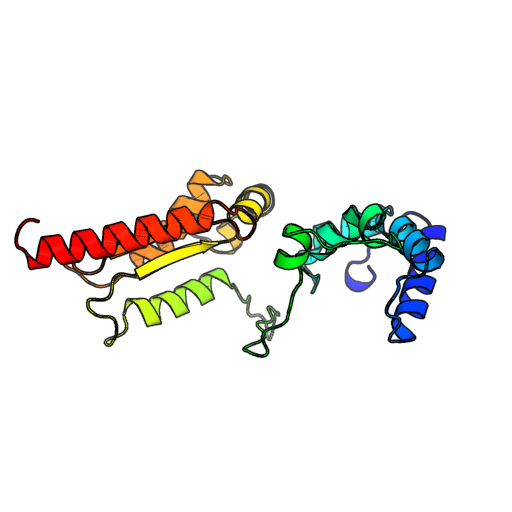ASP A C 1
ATOM 859 O O . ASP A 1 106 ? 5.708 22.871 5.205 1.00 46.31 106 ASP A O 1
ATOM 863 N N . ARG A 1 107 ? 4.302 22.466 3.520 1.00 47.41 107 ARG A N 1
ATOM 864 C CA . ARG A 1 107 ? 3.505 21.473 4.258 1.00 47.41 107 ARG A CA 1
ATOM 865 C C . ARG A 1 107 ? 3.687 20.074 3.673 1.00 47.41 107 ARG A C 1
ATOM 867 O O . ARG A 1 107 ? 3.358 19.831 2.515 1.00 47.41 107 ARG A O 1
ATOM 874 N N . LEU A 1 108 ? 4.178 19.148 4.499 1.00 55.50 108 LEU A N 1
ATOM 875 C CA . LEU A 1 108 ? 4.207 17.710 4.213 1.00 55.50 108 LEU A CA 1
ATOM 876 C C . LEU A 1 108 ? 2.780 17.141 4.294 1.00 55.50 108 LEU A C 1
ATOM 878 O O . LEU A 1 108 ? 2.198 17.058 5.377 1.00 55.50 108 LEU A O 1
ATOM 882 N N . PHE A 1 109 ? 2.216 16.741 3.153 1.00 59.72 109 PHE A N 1
ATOM 883 C CA . PHE A 1 109 ? 0.909 16.082 3.075 1.00 59.72 109 PHE A CA 1
ATOM 884 C C . PHE A 1 109 ? 1.040 14.575 3.340 1.00 59.72 109 PHE A C 1
ATOM 886 O O . PHE A 1 109 ? 1.388 13.785 2.458 1.00 59.72 109 PHE A O 1
ATOM 893 N N . ASN A 1 110 ? 0.773 14.164 4.582 1.00 71.25 110 ASN A N 1
ATOM 894 C CA . ASN A 1 110 ? 0.777 12.761 4.987 1.00 71.25 110 ASN A CA 1
ATOM 895 C C . ASN A 1 110 ? -0.616 12.132 4.805 1.00 71.25 110 ASN A C 1
ATOM 897 O O . ASN A 1 110 ? -1.492 12.317 5.650 1.00 71.25 110 ASN A O 1
ATOM 901 N N . ARG A 1 111 ? -0.791 11.338 3.740 1.00 76.12 111 ARG A N 1
ATOM 902 C CA . ARG A 1 111 ? -2.055 10.646 3.424 1.00 76.12 111 ARG A CA 1
ATOM 903 C C . ARG A 1 111 ? -2.578 9.772 4.562 1.00 76.12 111 ARG A C 1
ATOM 905 O O . ARG A 1 111 ? -3.783 9.667 4.747 1.00 76.12 111 ARG A O 1
ATOM 912 N N . MET A 1 112 ? -1.694 9.157 5.347 1.00 82.38 112 MET A N 1
ATOM 913 C CA . MET A 1 112 ? -2.117 8.306 6.459 1.00 82.38 112 MET A CA 1
ATOM 914 C C . MET A 1 112 ? -2.731 9.132 7.596 1.00 82.38 112 MET A C 1
ATOM 916 O O . MET A 1 112 ? -3.778 8.770 8.126 1.00 82.38 112 MET A O 1
ATOM 920 N N . ARG A 1 113 ? -2.159 10.303 7.904 1.00 82.50 113 ARG A N 1
ATOM 921 C CA . ARG A 1 113 ? -2.744 11.263 8.857 1.00 82.50 113 ARG A CA 1
ATOM 922 C C . ARG A 1 113 ? -4.044 11.882 8.347 1.00 82.50 113 ARG A C 1
ATOM 924 O O . ARG A 1 113 ? -4.915 12.205 9.147 1.00 82.50 113 ARG A O 1
ATOM 931 N N . GLU A 1 114 ? -4.188 12.070 7.041 1.00 83.75 114 GLU A N 1
ATOM 932 C CA . GLU A 1 114 ? -5.449 12.528 6.446 1.00 83.75 114 GLU A CA 1
ATOM 933 C C . GLU A 1 114 ? -6.531 11.453 6.520 1.00 83.75 114 GLU A C 1
ATOM 935 O O . GLU A 1 114 ? -7.640 11.743 6.966 1.00 83.75 114 GLU A O 1
ATOM 940 N N . SER A 1 115 ? -6.186 10.207 6.195 1.00 85.62 115 SER A N 1
ATOM 941 C CA . SER A 1 115 ? -7.074 9.055 6.354 1.00 85.62 115 SER A CA 1
ATOM 942 C C . SER A 1 115 ? -7.566 8.921 7.800 1.00 85.62 115 SER A C 1
ATOM 944 O O . SER A 1 115 ? -8.768 8.785 8.017 1.00 85.62 115 SER A O 1
ATOM 946 N N . LEU A 1 116 ? -6.682 9.099 8.792 1.00 86.88 116 LEU A N 1
ATOM 947 C CA . LEU A 1 116 ? -7.061 9.145 10.210 1.00 86.88 116 LEU A CA 1
ATOM 948 C C . LEU A 1 116 ? -8.060 10.267 10.530 1.00 86.88 116 LEU A C 1
ATOM 950 O O . LEU A 1 116 ? -9.002 10.043 11.285 1.00 86.88 116 LEU A O 1
ATOM 954 N N . LYS A 1 117 ? -7.905 11.466 9.952 1.00 85.31 117 LYS A N 1
ATOM 955 C CA . LYS A 1 117 ? -8.856 12.579 10.157 1.00 85.31 117 LYS A CA 1
ATOM 956 C C . LYS A 1 117 ? -10.226 12.292 9.549 1.00 85.31 117 LYS A C 1
ATOM 958 O O . LYS A 1 117 ? -11.246 12.601 10.163 1.00 85.31 117 LYS A O 1
ATOM 963 N N . VAL A 1 118 ? -10.257 11.720 8.346 1.00 83.75 118 VAL A N 1
ATOM 964 C CA . VAL A 1 118 ? -11.512 11.314 7.696 1.00 83.75 118 VAL A CA 1
ATOM 965 C C . VAL A 1 118 ? -12.191 10.229 8.527 1.00 83.75 118 VAL A C 1
ATOM 967 O O . VAL A 1 118 ? -13.382 10.331 8.822 1.00 83.75 118 VAL A O 1
ATOM 970 N N . PHE A 1 119 ? -11.419 9.241 8.981 1.00 87.38 119 PHE A N 1
ATOM 971 C CA . PHE A 1 119 ? -11.913 8.191 9.858 1.00 87.38 119 PHE A CA 1
ATOM 972 C C . PHE A 1 119 ? -12.445 8.745 11.187 1.00 87.38 119 PHE A C 1
ATOM 974 O O . PHE A 1 119 ? -13.536 8.355 11.587 1.00 87.38 119 PHE A O 1
ATOM 981 N N . ASP A 1 120 ? -11.766 9.707 11.825 1.00 86.00 120 ASP A N 1
ATOM 982 C CA . ASP A 1 120 ? -12.247 10.395 13.038 1.00 86.00 120 ASP A CA 1
ATOM 983 C C . ASP A 1 120 ? -13.619 11.031 12.829 1.00 86.00 120 ASP A C 1
ATOM 985 O O . ASP A 1 120 ? -14.532 10.837 13.635 1.00 86.00 120 ASP A O 1
ATOM 989 N N . SER A 1 121 ? -13.796 11.731 11.708 1.00 80.25 121 SER A N 1
ATOM 990 C CA . SER A 1 121 ? -15.064 12.377 11.372 1.00 80.25 121 SER A CA 1
ATOM 991 C C . SER A 1 121 ? -16.205 11.372 11.189 1.00 80.25 121 SER A C 1
ATOM 993 O O . SER A 1 121 ? -17.310 11.612 11.680 1.00 80.25 121 SER A O 1
ATOM 995 N N . ILE A 1 122 ? -15.949 10.239 10.527 1.00 80.12 122 ILE A N 1
ATOM 996 C CA . ILE A 1 122 ? -16.954 9.191 10.296 1.00 80.12 122 ILE A CA 1
ATOM 997 C C . ILE A 1 122 ? -17.235 8.426 11.594 1.00 80.12 122 ILE A C 1
ATOM 999 O O . ILE A 1 122 ? -18.390 8.292 12.005 1.00 80.12 122 ILE A O 1
ATOM 1003 N N . CYS A 1 123 ? -16.185 7.963 12.272 1.00 80.94 123 CYS A N 1
ATOM 1004 C CA . CYS A 1 123 ? -16.275 7.164 13.488 1.00 80.94 123 CYS A CA 1
ATOM 1005 C C . CYS A 1 123 ? -16.996 7.916 14.610 1.00 80.94 123 CYS A C 1
ATOM 1007 O O . CYS A 1 123 ? -17.820 7.330 15.315 1.00 80.94 123 CYS A O 1
ATOM 1009 N N . ASN A 1 124 ? -16.765 9.219 14.744 1.00 82.31 124 ASN A N 1
ATOM 1010 C CA . ASN A 1 124 ? -17.382 10.029 15.792 1.00 82.31 124 ASN A CA 1
ATOM 1011 C C . ASN A 1 124 ? -18.602 10.831 15.313 1.00 82.31 124 ASN A C 1
ATOM 1013 O O . ASN A 1 124 ? -19.156 11.625 16.074 1.00 82.31 124 ASN A O 1
ATOM 1017 N N . SER A 1 125 ? -19.079 10.587 14.090 1.00 77.31 125 SER A N 1
ATOM 1018 C CA . SER A 1 125 ? -20.302 11.198 13.572 1.00 77.31 125 SER A CA 1
ATOM 1019 C C . SER A 1 125 ? -21.512 10.878 14.453 1.00 77.31 125 SER A C 1
ATOM 1021 O O . SER A 1 125 ? -21.716 9.741 14.892 1.00 77.31 125 SER A O 1
ATOM 1023 N N . LYS A 1 126 ? -22.375 11.880 14.655 1.00 72.69 126 LYS A N 1
ATOM 1024 C CA . LYS A 1 126 ? -23.670 11.724 15.338 1.00 72.69 126 LYS A CA 1
ATOM 1025 C C . LYS A 1 126 ? -24.663 10.834 14.580 1.00 72.69 126 LYS A C 1
ATOM 1027 O O . LYS A 1 126 ? -25.664 10.438 15.155 1.00 72.69 126 LYS A O 1
ATOM 1032 N N . TRP A 1 127 ? -24.405 10.551 13.303 1.00 69.06 127 TRP A N 1
ATOM 1033 C CA . TRP A 1 127 ? -25.278 9.730 12.460 1.00 69.06 127 TRP A CA 1
ATOM 1034 C C . TRP A 1 127 ? -24.934 8.241 12.522 1.00 69.06 127 TRP A C 1
ATOM 1036 O O . TRP A 1 127 ? -25.803 7.408 12.318 1.00 69.06 127 TRP A O 1
ATOM 1046 N N . PHE A 1 128 ? -23.685 7.906 12.849 1.00 67.94 128 PHE A N 1
ATOM 1047 C CA . PHE A 1 128 ? -23.193 6.528 12.907 1.00 67.94 128 PHE A CA 1
ATOM 1048 C C . PHE A 1 128 ? -23.008 6.083 14.359 1.00 67.94 128 PHE A C 1
ATOM 1050 O O . PHE A 1 128 ? -21.969 5.541 14.719 1.00 67.94 128 PHE A O 1
ATOM 1057 N N . VAL A 1 129 ? -23.958 6.408 15.239 1.00 65.69 129 VAL A N 1
ATOM 1058 C CA . VAL A 1 129 ? -23.806 6.230 16.696 1.00 65.69 129 VAL A CA 1
ATOM 1059 C C . VAL A 1 129 ? -23.679 4.759 17.080 1.00 65.69 129 VAL A C 1
ATOM 1061 O O . VAL A 1 129 ? -22.746 4.411 17.799 1.00 65.69 129 VAL A O 1
ATOM 1064 N N . GLU A 1 130 ? -24.579 3.932 16.563 1.00 67.38 130 GLU A N 1
ATOM 1065 C CA . GLU A 1 130 ? -24.696 2.497 16.864 1.00 67.38 130 GLU A CA 1
ATOM 1066 C C . GLU A 1 130 ? -24.239 1.632 15.681 1.00 67.38 130 GLU A C 1
ATOM 1068 O O . GLU A 1 130 ? -24.381 0.418 15.676 1.00 67.38 130 GLU A O 1
ATOM 1073 N N . THR A 1 131 ? -23.680 2.259 14.645 1.00 69.81 131 THR A N 1
ATOM 1074 C CA . THR A 1 131 ? -23.230 1.564 13.440 1.00 69.81 131 THR A CA 1
ATOM 1075 C C . THR A 1 131 ? -21.843 0.972 13.668 1.00 69.81 131 THR A C 1
ATOM 1077 O O . THR A 1 131 ? -20.875 1.723 13.817 1.00 69.81 131 THR A O 1
ATOM 1080 N N . SER A 1 132 ? -21.728 -0.355 13.653 1.00 72.38 132 SER A N 1
ATOM 1081 C CA . SER A 1 132 ? -20.435 -1.049 13.599 1.00 72.38 132 SER A CA 1
ATOM 1082 C C . SER A 1 132 ? -19.635 -0.614 12.371 1.00 72.38 132 SER A C 1
ATOM 1084 O O . SER A 1 132 ? -20.199 -0.375 11.301 1.00 72.38 132 SER A O 1
ATOM 1086 N N . ILE A 1 133 ? -18.315 -0.498 12.516 1.00 79.25 133 ILE A N 1
ATOM 1087 C CA . ILE A 1 133 ? -17.429 -0.090 11.421 1.00 79.25 133 ILE A CA 1
ATOM 1088 C C . ILE A 1 133 ? -16.517 -1.253 11.069 1.00 79.25 133 ILE A C 1
ATOM 1090 O O . ILE A 1 133 ? -15.827 -1.784 11.934 1.00 79.25 133 ILE A O 1
ATOM 1094 N N . ILE A 1 134 ? -16.465 -1.601 9.787 1.00 79.75 134 ILE A N 1
ATOM 1095 C CA . ILE A 1 134 ? -15.429 -2.481 9.250 1.00 79.75 134 ILE A CA 1
ATOM 1096 C C . ILE A 1 134 ? -14.341 -1.589 8.659 1.00 79.75 134 ILE A C 1
ATOM 1098 O O . ILE A 1 134 ? -14.606 -0.779 7.768 1.00 79.75 134 ILE A O 1
ATOM 1102 N N . LEU A 1 135 ? -13.126 -1.704 9.185 1.00 84.00 135 LEU A N 1
ATOM 1103 C CA . LEU A 1 135 ? -11.963 -0.951 8.744 1.00 84.00 135 LEU A CA 1
ATOM 1104 C C . LEU A 1 135 ? -11.058 -1.856 7.912 1.00 84.00 135 LEU A C 1
ATOM 1106 O O . LEU A 1 135 ? -10.428 -2.772 8.434 1.00 84.00 135 LEU A O 1
ATOM 1110 N N . PHE A 1 136 ? -10.940 -1.555 6.621 1.00 85.50 136 PHE A N 1
ATOM 1111 C CA . PHE A 1 136 ? -9.977 -2.223 5.753 1.00 85.50 136 PHE A CA 1
ATOM 1112 C C . PHE A 1 136 ? -8.678 -1.430 5.665 1.00 85.50 136 PHE A C 1
ATOM 1114 O O . PHE A 1 136 ? -8.615 -0.371 5.039 1.00 85.50 136 PHE A O 1
ATOM 1121 N N . LEU A 1 137 ? -7.618 -1.985 6.248 1.00 85.12 137 LEU A N 1
ATOM 1122 C CA . LEU A 1 137 ? -6.249 -1.533 6.034 1.00 85.12 137 LEU A CA 1
ATOM 1123 C C . LEU A 1 137 ? -5.706 -2.252 4.794 1.00 85.12 137 LEU A C 1
ATOM 1125 O O . LEU A 1 137 ? -5.138 -3.340 4.869 1.00 85.12 137 LEU A O 1
ATOM 1129 N N . ASN A 1 138 ? -5.994 -1.672 3.629 1.00 83.12 138 ASN A N 1
ATOM 1130 C CA . ASN A 1 138 ? -5.659 -2.246 2.326 1.00 83.12 138 ASN A CA 1
ATOM 1131 C C . ASN A 1 138 ? -4.178 -2.032 1.957 1.00 83.12 138 ASN A C 1
ATOM 1133 O O . ASN A 1 138 ? -3.502 -1.178 2.534 1.00 83.12 138 ASN A O 1
ATOM 1137 N N . LYS A 1 139 ? -3.708 -2.757 0.934 1.00 84.25 139 LYS A N 1
ATOM 1138 C CA . LYS A 1 139 ? -2.326 -2.764 0.429 1.00 84.25 139 LYS A CA 1
ATOM 1139 C C . LYS A 1 139 ? -1.321 -3.331 1.444 1.00 84.25 139 LYS A C 1
ATOM 1141 O O . LYS A 1 139 ? -0.217 -2.798 1.582 1.00 84.25 139 LYS A O 1
ATOM 1146 N N . LYS A 1 140 ? -1.704 -4.384 2.184 1.00 84.88 140 LYS A N 1
ATOM 1147 C CA . LYS A 1 140 ? -0.830 -5.019 3.192 1.00 84.88 140 LYS A CA 1
ATOM 1148 C C . LYS A 1 140 ? 0.500 -5.501 2.589 1.00 84.88 140 LYS A C 1
ATOM 1150 O O . LYS A 1 140 ? 1.543 -5.329 3.205 1.00 84.88 140 LYS A O 1
ATOM 1155 N N . ASP A 1 141 ? 0.441 -6.032 1.370 1.00 82.00 141 ASP A N 1
ATOM 1156 C CA . ASP A 1 141 ? 1.560 -6.512 0.556 1.00 82.00 141 ASP A CA 1
ATOM 1157 C C . ASP A 1 141 ? 2.571 -5.395 0.274 1.00 82.00 141 ASP A C 1
ATOM 1159 O O . ASP A 1 141 ? 3.768 -5.524 0.531 1.00 82.00 141 ASP A O 1
ATOM 1163 N N . LEU A 1 142 ? 2.076 -4.239 -0.172 1.00 81.50 142 LEU A N 1
ATOM 1164 C CA . LEU A 1 142 ? 2.917 -3.075 -0.422 1.00 81.50 142 LEU A CA 1
ATOM 1165 C C . LEU A 1 142 ? 3.468 -2.489 0.879 1.00 81.50 142 LEU A C 1
ATOM 1167 O O . LEU A 1 142 ? 4.579 -1.961 0.889 1.00 81.50 142 LEU A O 1
ATOM 1171 N N . PHE A 1 143 ? 2.707 -2.548 1.974 1.00 87.62 143 PHE A N 1
ATOM 1172 C CA . PHE A 1 143 ? 3.170 -2.067 3.274 1.00 87.62 143 PHE A CA 1
ATOM 1173 C C . PHE A 1 143 ? 4.321 -2.918 3.825 1.00 87.62 143 PHE A C 1
ATOM 1175 O O . PHE A 1 143 ? 5.319 -2.351 4.274 1.00 87.62 143 PHE A O 1
ATOM 1182 N N . GLU A 1 144 ? 4.219 -4.244 3.726 1.00 88.31 144 GLU A N 1
ATOM 1183 C CA . GLU A 1 144 ? 5.242 -5.197 4.171 1.00 88.31 144 GLU A CA 1
ATOM 1184 C C . GLU A 1 144 ? 6.598 -4.966 3.489 1.00 88.31 144 GLU A C 1
ATOM 1186 O O . GLU A 1 144 ? 7.643 -4.972 4.143 1.00 88.31 144 GLU A O 1
ATOM 1191 N N . GLU A 1 145 ? 6.594 -4.671 2.191 1.00 85.94 145 GLU A N 1
ATOM 1192 C CA . GLU A 1 145 ? 7.820 -4.338 1.461 1.00 85.94 145 GLU A CA 1
ATOM 1193 C C . GLU A 1 145 ? 8.314 -2.916 1.738 1.00 85.94 145 GLU A C 1
ATOM 1195 O O . GLU A 1 145 ? 9.521 -2.642 1.745 1.00 85.94 145 GLU A O 1
ATOM 1200 N N . LYS A 1 146 ? 7.392 -1.983 1.984 1.00 84.31 146 LYS A N 1
ATOM 1201 C CA . LYS A 1 146 ? 7.725 -0.572 2.176 1.00 84.31 146 LYS A CA 1
ATOM 1202 C C . LYS A 1 146 ? 8.327 -0.288 3.543 1.00 84.31 146 LYS A C 1
ATOM 1204 O O . LYS A 1 146 ? 9.253 0.521 3.607 1.00 84.31 146 LYS A O 1
ATOM 1209 N N . ILE A 1 147 ? 7.845 -0.925 4.609 1.00 88.50 147 ILE A N 1
ATOM 1210 C CA . ILE A 1 147 ? 8.326 -0.659 5.972 1.00 88.50 147 ILE A CA 1
ATOM 1211 C C . ILE A 1 147 ? 9.816 -0.990 6.131 1.00 88.50 147 ILE A C 1
ATOM 1213 O O . ILE A 1 147 ? 10.544 -0.227 6.754 1.00 88.50 147 ILE A O 1
ATOM 1217 N N . LYS A 1 148 ? 10.306 -2.013 5.417 1.00 87.69 148 LYS A N 1
ATOM 1218 C CA . LYS A 1 148 ? 11.730 -2.394 5.359 1.00 87.69 148 LYS A CA 1
ATOM 1219 C C . LYS A 1 148 ? 12.631 -1.305 4.757 1.00 87.69 148 LYS A C 1
ATOM 1221 O O . LYS A 1 148 ? 13.831 -1.281 5.010 1.00 87.69 148 LYS A O 1
ATOM 1226 N N . LYS A 1 149 ? 12.074 -0.436 3.905 1.00 85.25 149 LYS A N 1
ATOM 1227 C CA . LYS A 1 149 ? 12.809 0.581 3.122 1.00 85.25 149 LYS A CA 1
ATOM 1228 C C . LYS A 1 149 ? 12.521 2.012 3.582 1.00 85.25 149 LYS A C 1
ATOM 1230 O O . LYS A 1 149 ? 13.237 2.940 3.208 1.00 85.25 149 LYS A O 1
ATOM 1235 N N . SER A 1 150 ? 11.433 2.217 4.316 1.00 82.50 150 SER A N 1
ATOM 1236 C CA . SER A 1 150 ? 10.920 3.527 4.697 1.00 82.50 150 SER A CA 1
ATOM 1237 C C . SER A 1 150 ? 10.351 3.454 6.113 1.00 82.50 150 SER A C 1
ATOM 1239 O O . SER A 1 150 ? 9.207 3.017 6.262 1.00 82.50 150 SER A O 1
ATOM 1241 N N . PRO A 1 151 ? 11.094 3.947 7.119 1.00 84.50 151 PRO A N 1
ATOM 1242 C CA . PRO A 1 151 ? 10.658 3.935 8.507 1.00 84.50 151 PRO A CA 1
ATOM 1243 C C . PRO A 1 151 ? 9.285 4.571 8.698 1.00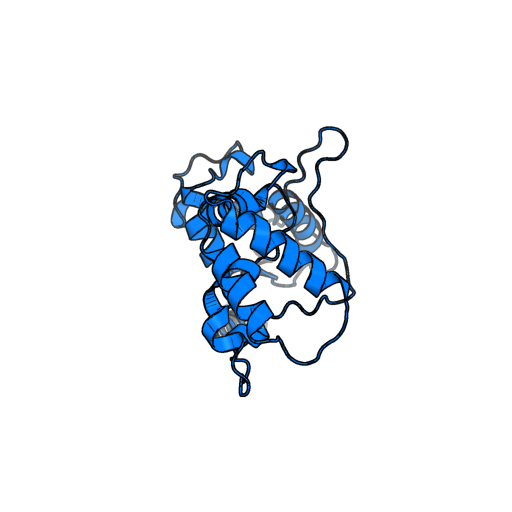 84.50 151 PRO A C 1
ATOM 1245 O O . PRO A 1 151 ? 8.968 5.622 8.120 1.00 84.50 151 PRO A O 1
ATOM 1248 N N . LEU A 1 152 ? 8.473 3.957 9.558 1.00 88.38 152 LEU A N 1
ATOM 1249 C CA . LEU A 1 152 ? 7.129 4.451 9.867 1.00 88.38 152 LEU A CA 1
ATOM 1250 C C . LEU A 1 152 ? 7.165 5.807 10.600 1.00 88.38 152 LEU A C 1
ATOM 1252 O O . LEU A 1 152 ? 6.206 6.583 10.531 1.00 88.38 152 LEU A O 1
ATOM 1256 N N . THR A 1 153 ? 8.307 6.145 11.207 1.00 87.06 153 THR A N 1
ATOM 1257 C CA . THR A 1 153 ? 8.568 7.414 11.903 1.00 87.06 153 THR A CA 1
ATOM 1258 C C . THR A 1 153 ? 8.414 8.655 11.025 1.00 87.06 153 THR A C 1
ATOM 1260 O O . THR A 1 153 ? 8.067 9.722 11.529 1.00 87.06 153 THR A O 1
ATOM 1263 N N . TYR A 1 154 ? 8.561 8.536 9.700 1.00 82.12 154 TYR A N 1
ATOM 1264 C CA . TYR A 1 154 ? 8.248 9.636 8.780 1.00 82.12 154 TYR A CA 1
ATOM 1265 C C . TYR A 1 154 ? 6.765 10.027 8.789 1.00 82.12 154 TYR A C 1
ATOM 1267 O O . TYR A 1 154 ? 6.419 11.172 8.495 1.00 82.12 154 TYR A O 1
ATOM 1275 N N . CYS A 1 155 ? 5.880 9.080 9.106 1.00 81.62 155 CYS A N 1
ATOM 1276 C CA . CYS A 1 155 ? 4.448 9.330 9.240 1.00 81.62 155 CYS A CA 1
ATOM 1277 C C . CYS A 1 155 ? 4.039 9.584 10.691 1.00 81.62 155 CYS A C 1
ATOM 1279 O O . CYS A 1 155 ? 3.185 10.436 10.957 1.00 81.62 155 CYS A O 1
ATOM 1281 N N . PHE A 1 156 ? 4.668 8.862 11.611 1.00 86.88 156 PHE A N 1
ATOM 1282 C CA . PHE A 1 156 ? 4.373 8.874 13.036 1.00 86.88 156 PHE A CA 1
ATOM 1283 C C . PHE A 1 156 ? 5.679 8.997 13.818 1.00 86.88 156 PHE A C 1
ATOM 1285 O O . PHE A 1 156 ? 6.239 7.976 14.206 1.00 86.88 156 PHE A O 1
ATOM 1292 N N . PRO A 1 157 ? 6.200 10.217 14.043 1.00 88.56 157 PRO A N 1
ATOM 1293 C CA . PRO A 1 157 ? 7.437 10.424 14.801 1.00 88.56 157 PRO A CA 1
ATOM 1294 C C . PRO A 1 157 ? 7.432 9.782 16.198 1.00 88.56 157 PRO A C 1
ATOM 1296 O O . PRO A 1 157 ? 8.488 9.510 16.755 1.00 88.56 157 PRO A O 1
ATOM 1299 N N . GLU A 1 158 ? 6.245 9.541 16.752 1.00 91.19 158 GLU A N 1
ATOM 1300 C CA . GLU A 1 158 ? 5.990 8.846 18.012 1.00 91.19 158 GLU A CA 1
ATOM 1301 C C . GLU A 1 158 ? 6.092 7.308 17.940 1.00 91.19 158 GLU A C 1
ATOM 1303 O O . GLU A 1 158 ? 5.949 6.643 18.965 1.00 91.19 158 GLU A O 1
ATOM 1308 N N . TYR A 1 159 ? 6.298 6.725 16.757 1.00 93.19 159 TYR A N 1
ATOM 1309 C CA . TYR A 1 159 ? 6.449 5.282 16.585 1.00 93.19 159 TYR A CA 1
ATOM 1310 C C . TYR A 1 159 ? 7.792 4.797 17.140 1.00 93.19 159 TYR A C 1
ATOM 1312 O O . TYR A 1 159 ? 8.848 5.302 16.766 1.00 93.19 159 TYR A O 1
ATOM 1320 N N . THR A 1 160 ? 7.745 3.783 18.004 1.00 94.44 160 THR A N 1
ATOM 1321 C CA . THR A 1 160 ? 8.928 3.202 18.662 1.00 94.44 160 THR A CA 1
ATOM 1322 C C . THR A 1 160 ? 9.093 1.702 18.406 1.00 94.44 160 THR A C 1
ATOM 1324 O O . THR A 1 160 ? 9.927 1.074 19.053 1.00 94.44 160 THR A O 1
ATOM 1327 N N . GLY A 1 161 ? 8.263 1.109 17.541 1.00 93.12 161 GLY A N 1
ATOM 1328 C CA . GLY A 1 161 ? 8.364 -0.305 17.167 1.00 93.12 161 GLY A CA 1
ATOM 1329 C C . GLY A 1 161 ? 9.458 -0.557 16.127 1.00 93.12 161 GLY A C 1
ATOM 1330 O O . GLY A 1 161 ? 10.097 0.379 15.642 1.00 93.12 161 GLY A O 1
ATOM 1331 N N . HIS A 1 162 ? 9.672 -1.822 15.768 1.00 93.94 162 HIS A N 1
ATOM 1332 C CA . HIS A 1 162 ? 10.649 -2.190 14.743 1.00 93.94 162 HIS A CA 1
ATOM 1333 C C . HIS A 1 162 ? 10.103 -1.925 13.331 1.00 93.94 162 HIS A C 1
ATOM 1335 O O . HIS A 1 162 ? 8.894 -1.892 13.108 1.00 93.94 162 HIS A O 1
ATOM 1341 N N . ASP A 1 163 ? 10.985 -1.784 12.342 1.00 90.75 163 ASP A N 1
ATOM 1342 C CA . ASP A 1 163 ? 10.601 -1.607 10.933 1.00 90.75 163 ASP A CA 1
ATOM 1343 C C . ASP A 1 163 ? 10.202 -2.948 10.273 1.00 90.75 163 ASP A C 1
ATOM 1345 O O . ASP A 1 163 ? 10.755 -3.366 9.253 1.00 90.75 163 ASP A O 1
ATOM 1349 N N . ASN A 1 164 ? 9.235 -3.647 10.874 1.00 92.94 164 ASN A N 1
ATOM 1350 C CA . ASN A 1 164 ? 8.643 -4.884 10.369 1.00 92.94 164 ASN A CA 1
ATOM 1351 C C . ASN A 1 164 ? 7.114 -4.757 10.247 1.00 92.94 164 ASN A C 1
ATOM 1353 O O . ASN A 1 164 ? 6.502 -3.847 10.809 1.00 92.94 164 ASN A O 1
ATOM 1357 N N . PHE A 1 165 ? 6.503 -5.659 9.475 1.00 90.50 165 PHE A N 1
ATOM 1358 C CA . PHE A 1 165 ? 5.066 -5.622 9.216 1.00 90.50 165 PHE A CA 1
ATOM 1359 C C . PHE A 1 165 ? 4.245 -5.731 10.502 1.00 90.50 165 PHE A C 1
ATOM 1361 O O . PHE A 1 165 ? 3.326 -4.938 10.681 1.00 90.50 165 PHE A O 1
ATOM 1368 N N . ASP A 1 166 ? 4.576 -6.660 11.396 1.00 93.25 166 ASP A N 1
ATOM 1369 C CA . ASP A 1 166 ? 3.780 -6.946 12.593 1.00 93.25 166 ASP A CA 1
ATOM 1370 C C . ASP A 1 166 ? 3.691 -5.730 13.528 1.00 93.25 166 ASP A C 1
ATOM 1372 O O . ASP A 1 166 ? 2.592 -5.271 13.845 1.00 93.25 166 ASP A O 1
ATOM 1376 N N . ASP A 1 167 ? 4.828 -5.134 13.891 1.00 94.75 167 ASP A N 1
ATOM 1377 C CA . ASP A 1 167 ? 4.875 -3.969 14.779 1.00 94.75 167 ASP A CA 1
ATOM 1378 C C . ASP A 1 167 ? 4.237 -2.739 14.115 1.00 94.75 167 ASP A C 1
ATOM 1380 O O . ASP A 1 167 ? 3.449 -2.014 14.736 1.00 94.75 167 ASP A O 1
ATOM 1384 N N . GLY A 1 168 ? 4.545 -2.507 12.834 1.00 94.00 168 GLY A N 1
ATOM 1385 C CA . GLY A 1 168 ? 4.049 -1.346 12.101 1.00 94.00 168 GLY A CA 1
ATOM 1386 C C . GLY A 1 168 ? 2.545 -1.410 11.846 1.00 94.00 168 GLY A C 1
ATOM 1387 O O . GLY A 1 168 ? 1.840 -0.413 12.013 1.00 94.00 168 GLY A O 1
ATOM 1388 N N . SER A 1 169 ? 2.038 -2.584 11.470 1.00 92.06 169 SER A N 1
ATOM 1389 C CA . SER A 1 169 ? 0.617 -2.820 11.207 1.00 92.06 169 SER A CA 1
ATOM 1390 C C . SER A 1 169 ? -0.200 -2.735 12.494 1.00 92.06 169 SER A C 1
ATOM 1392 O O . SER A 1 169 ? -1.194 -2.005 12.522 1.00 92.06 169 SER A O 1
ATOM 1394 N N . ALA A 1 170 ? 0.267 -3.355 13.583 1.00 92.75 170 ALA A N 1
ATOM 1395 C CA . ALA A 1 170 ? -0.360 -3.261 14.898 1.00 92.75 170 ALA A CA 1
ATOM 1396 C C . ALA A 1 170 ? -0.406 -1.813 15.402 1.00 92.75 170 ALA A C 1
ATOM 1398 O O . ALA A 1 170 ? -1.422 -1.365 15.944 1.00 92.75 170 ALA A O 1
ATOM 1399 N N . PHE A 1 171 ? 0.664 -1.042 15.185 1.00 94.50 171 PHE A N 1
ATOM 1400 C CA . PHE A 1 171 ? 0.673 0.374 15.528 1.00 94.50 171 PHE A CA 1
ATOM 1401 C C . PHE A 1 171 ? -0.344 1.170 14.705 1.00 94.50 171 PHE A C 1
ATOM 1403 O O . PHE A 1 171 ? -1.120 1.927 15.287 1.00 94.50 171 PHE A O 1
ATOM 1410 N N . ILE A 1 172 ? -0.374 1.000 13.378 1.00 92.50 172 ILE A N 1
ATOM 1411 C CA . ILE A 1 172 ? -1.332 1.703 12.509 1.00 92.50 172 ILE A CA 1
ATOM 1412 C C . ILE A 1 172 ? -2.764 1.350 12.907 1.00 92.50 172 ILE A C 1
ATOM 1414 O O . ILE A 1 172 ? -3.570 2.256 13.105 1.00 92.50 172 ILE A O 1
ATOM 1418 N N . GLN A 1 173 ? -3.073 0.065 13.088 1.00 91.62 173 GLN A N 1
ATOM 1419 C CA . GLN A 1 173 ? -4.379 -0.386 13.566 1.00 91.62 173 GLN A CA 1
ATOM 1420 C C . GLN A 1 173 ? -4.764 0.324 14.864 1.00 91.62 173 GLN A C 1
ATOM 1422 O O . GLN A 1 173 ? -5.826 0.945 14.937 1.00 91.62 173 GLN A O 1
ATOM 1427 N N . LYS A 1 174 ? -3.860 0.337 15.849 1.00 91.06 174 LYS A N 1
ATOM 1428 C CA . LYS A 1 174 ? -4.082 1.044 17.111 1.00 91.06 174 LYS A CA 1
ATOM 1429 C C . LYS A 1 174 ? -4.352 2.531 16.893 1.00 91.06 174 LYS A C 1
ATOM 1431 O O . LYS A 1 174 ? -5.250 3.064 17.534 1.00 91.06 174 LYS A O 1
ATOM 1436 N N . GLN A 1 175 ? -3.630 3.204 15.992 1.00 91.44 175 GLN A N 1
ATOM 1437 C CA . GLN A 1 175 ? -3.875 4.619 15.687 1.00 91.44 175 GLN A CA 1
ATOM 1438 C C . GLN A 1 175 ? -5.290 4.875 15.158 1.00 91.44 175 GLN A C 1
ATOM 1440 O O . GLN A 1 175 ? -5.857 5.914 15.475 1.00 91.44 175 GLN A O 1
ATOM 1445 N N . PHE A 1 176 ? -5.883 3.957 14.392 1.00 90.00 176 PHE A N 1
ATOM 1446 C CA . PHE A 1 176 ? -7.277 4.086 13.956 1.00 90.00 176 PHE A CA 1
ATOM 1447 C C . PHE A 1 176 ? -8.266 3.747 15.076 1.00 90.00 176 PHE A C 1
ATOM 1449 O O . PHE A 1 176 ? -9.267 4.438 15.247 1.00 90.00 176 PHE A O 1
ATOM 1456 N N . GLU A 1 177 ? -7.988 2.722 15.877 1.00 86.75 177 GLU A N 1
ATOM 1457 C CA . GLU A 1 177 ? -8.891 2.277 16.943 1.00 86.75 177 GLU A CA 1
ATOM 1458 C C . GLU A 1 177 ? -8.998 3.289 18.092 1.00 86.75 177 GLU A C 1
ATOM 1460 O O . GLU A 1 177 ? -10.099 3.539 18.584 1.00 86.75 177 GLU A O 1
ATOM 1465 N N . ILE A 1 178 ? -7.896 3.949 18.476 1.00 87.56 178 ILE A N 1
ATOM 1466 C CA . ILE A 1 178 ? -7.903 4.961 19.554 1.00 87.56 178 ILE A CA 1
ATOM 1467 C C . ILE A 1 178 ? -8.711 6.214 19.201 1.00 87.56 178 ILE A C 1
ATOM 1469 O O . ILE A 1 178 ? -9.065 6.996 20.083 1.00 87.56 178 ILE A O 1
ATOM 1473 N N . VAL A 1 179 ? -8.998 6.427 17.915 1.00 84.31 179 VAL A N 1
ATOM 1474 C CA . VAL A 1 179 ? -9.825 7.546 17.455 1.00 84.31 179 VAL A CA 1
ATOM 1475 C C . VAL A 1 179 ? -11.283 7.361 17.877 1.00 84.31 179 VAL A C 1
ATOM 1477 O O . VAL A 1 179 ? -12.030 8.339 17.955 1.00 84.31 179 VAL A O 1
ATOM 1480 N N . ASN A 1 180 ? -11.706 6.139 18.200 1.00 82.56 180 ASN A N 1
ATOM 1481 C CA . ASN A 1 180 ? -13.031 5.878 18.741 1.00 82.56 180 ASN A CA 1
ATOM 1482 C C . ASN A 1 180 ? -13.172 6.477 20.151 1.00 82.56 180 ASN A C 1
ATOM 1484 O O . ASN A 1 180 ? -12.798 5.874 21.154 1.00 82.56 180 ASN A O 1
ATOM 1488 N N . LYS A 1 181 ? -13.738 7.684 20.236 1.00 74.81 181 LYS A N 1
ATOM 1489 C CA . LYS A 1 181 ? -13.847 8.459 21.486 1.00 74.81 181 LYS A CA 1
ATOM 1490 C C . LYS A 1 181 ? -15.021 8.024 22.367 1.00 74.81 181 LYS A C 1
ATOM 1492 O O . LYS A 1 181 ? -15.266 8.634 23.408 1.00 74.81 181 LYS A O 1
ATOM 1497 N N . ARG A 1 182 ? -15.793 7.012 21.960 1.00 67.81 182 ARG A N 1
ATOM 1498 C CA . ARG A 1 182 ? -17.016 6.617 22.665 1.00 67.81 182 ARG A CA 1
ATOM 1499 C C . ARG A 1 182 ? -16.701 5.680 23.821 1.00 67.81 182 ARG A C 1
ATOM 1501 O O . ARG A 1 182 ? -16.427 4.498 23.638 1.00 67.81 182 ARG A O 1
ATOM 1508 N N . GLN A 1 183 ? -16.775 6.228 25.029 1.00 53.22 183 GLN A N 1
ATOM 1509 C CA . GLN A 1 183 ? -16.704 5.455 26.262 1.00 53.22 183 GLN A CA 1
ATOM 1510 C C . GLN A 1 183 ? -17.959 4.581 26.401 1.00 53.22 183 GLN A C 1
ATOM 1512 O O . GLN A 1 183 ? -19.073 5.082 26.271 1.00 53.22 183 GLN A O 1
ATOM 1517 N N . GLY A 1 184 ? -17.776 3.279 26.645 1.00 58.31 184 GLY A N 1
ATOM 1518 C CA . GLY A 1 184 ? -18.870 2.331 26.904 1.00 58.31 184 GLY A CA 1
ATOM 1519 C C . GLY A 1 184 ? -18.903 1.077 26.023 1.00 58.31 184 GLY A C 1
ATOM 1520 O O . GLY A 1 184 ? -19.793 0.258 26.204 1.00 58.31 184 GLY A O 1
ATOM 1521 N N . GLY A 1 185 ? -17.970 0.902 25.078 1.00 58.41 185 GLY A N 1
ATOM 1522 C CA . GLY A 1 185 ? -17.821 -0.354 24.321 1.00 58.41 185 GLY A CA 1
ATOM 1523 C C . GLY A 1 185 ? -18.939 -0.671 23.316 1.00 58.41 185 GLY A C 1
ATOM 1524 O O . GLY A 1 185 ? -18.924 -1.733 22.710 1.00 58.41 185 GLY A O 1
ATOM 1525 N N . GLN A 1 186 ? -19.897 0.237 23.104 1.00 61.09 186 GLN A N 1
ATOM 1526 C CA . GLN A 1 186 ? -21.026 -0.007 22.197 1.00 61.09 186 GLN A CA 1
ATOM 1527 C C . GLN A 1 186 ? -20.644 0.015 20.712 1.00 61.09 186 GLN A C 1
ATOM 1529 O O . GLN A 1 186 ? -21.334 -0.597 19.904 1.00 61.09 186 GLN A O 1
ATOM 1534 N N . LYS A 1 187 ? -19.558 0.705 20.344 1.00 70.94 187 LYS A N 1
ATOM 1535 C CA . LYS A 1 187 ? -19.122 0.829 18.952 1.00 70.94 187 LYS A CA 1
ATOM 1536 C C . LYS A 1 187 ? -17.859 0.019 18.708 1.00 70.94 187 LYS A C 1
ATOM 1538 O O . LYS A 1 187 ? -16.784 0.403 19.169 1.00 70.94 187 LYS A O 1
ATOM 1543 N N . GLU A 1 188 ? -18.004 -1.069 17.965 1.00 73.00 188 GLU A N 1
ATOM 1544 C CA . GLU A 1 188 ? -16.910 -1.969 17.610 1.00 73.00 188 GLU A CA 1
ATOM 1545 C C . GLU A 1 188 ? -16.340 -1.600 16.231 1.00 73.00 188 GLU A C 1
ATOM 1547 O O . GLU A 1 188 ? -17.080 -1.327 15.279 1.00 73.00 188 GLU A O 1
ATOM 1552 N N . ILE A 1 189 ? -15.007 -1.561 16.148 1.00 80.56 189 ILE A N 1
ATOM 1553 C CA . ILE A 1 189 ? -14.264 -1.404 14.897 1.00 80.56 189 ILE A CA 1
ATOM 1554 C C . ILE A 1 189 ? -13.628 -2.753 14.589 1.00 80.56 189 ILE A C 1
ATOM 1556 O O . ILE A 1 189 ? -12.821 -3.257 15.365 1.00 80.56 189 ILE A O 1
ATOM 1560 N N . TYR A 1 190 ? -14.001 -3.324 13.453 1.00 79.75 190 TYR A N 1
ATOM 1561 C CA . TYR A 1 190 ? -13.472 -4.585 12.962 1.00 79.75 190 TYR A CA 1
ATOM 1562 C C . TYR A 1 190 ? -12.384 -4.284 11.947 1.00 79.75 190 TYR A C 1
ATOM 1564 O O . TYR A 1 190 ? -12.673 -3.963 10.794 1.00 79.75 190 TYR A O 1
ATOM 1572 N N . THR A 1 191 ? -11.134 -4.342 12.389 1.00 83.62 191 THR A N 1
ATOM 1573 C CA . THR A 1 191 ? -9.985 -4.063 11.530 1.00 83.62 191 THR A CA 1
ATOM 1574 C C . THR A 1 191 ? -9.555 -5.322 10.789 1.00 83.62 191 THR A C 1
ATOM 1576 O O . THR A 1 191 ? -9.369 -6.372 11.398 1.00 83.62 191 THR A O 1
ATOM 1579 N N . GLN A 1 192 ? -9.376 -5.212 9.474 1.00 81.38 192 GLN A N 1
ATOM 1580 C CA . GLN A 1 192 ? -8.856 -6.282 8.629 1.00 81.38 192 GLN A CA 1
ATOM 1581 C C . GLN A 1 192 ? -7.777 -5.752 7.686 1.00 81.38 192 GLN A C 1
ATOM 1583 O O . GLN A 1 192 ? -7.958 -4.733 7.011 1.00 81.38 192 GLN A O 1
ATOM 1588 N N . PHE A 1 193 ? -6.659 -6.473 7.607 1.00 81.81 193 PHE A N 1
ATOM 1589 C CA . PHE A 1 193 ? -5.583 -6.184 6.663 1.00 81.81 193 PHE A CA 1
ATOM 1590 C C . PHE A 1 193 ? -5.858 -6.882 5.340 1.00 81.81 193 PHE A C 1
ATOM 1592 O O . PHE A 1 193 ? -5.900 -8.109 5.273 1.00 81.81 193 PHE A O 1
ATOM 1599 N N . THR A 1 194 ? -6.024 -6.098 4.279 1.00 77.12 194 THR A N 1
ATOM 1600 C CA . THR A 1 194 ? -6.434 -6.605 2.965 1.00 77.12 194 THR A CA 1
ATOM 1601 C C . THR A 1 194 ? -5.378 -6.319 1.903 1.00 77.12 194 THR A C 1
ATOM 1603 O O . THR A 1 194 ? -4.535 -5.426 2.027 1.00 77.12 194 THR A O 1
ATOM 1606 N N . CYS A 1 195 ? -5.414 -7.120 0.848 1.00 72.56 195 CYS A N 1
ATOM 1607 C CA . CYS A 1 195 ? -4.635 -6.956 -0.367 1.00 72.56 195 CYS A CA 1
ATOM 1608 C C . CYS A 1 195 ? -5.605 -6.998 -1.550 1.00 72.56 195 CYS A C 1
ATOM 1610 O O . CYS A 1 195 ? -6.261 -8.009 -1.782 1.00 72.56 195 CYS A O 1
ATOM 1612 N N . ALA A 1 196 ? -5.725 -5.910 -2.308 1.00 59.25 196 ALA A N 1
ATOM 1613 C CA . ALA A 1 196 ? -6.717 -5.816 -3.382 1.00 59.25 196 ALA A CA 1
ATOM 1614 C C . ALA A 1 196 ? -6.595 -6.924 -4.453 1.00 59.25 196 ALA A C 1
ATOM 1616 O O . ALA A 1 196 ? -7.570 -7.191 -5.148 1.00 59.25 196 ALA A O 1
ATOM 1617 N N . THR A 1 197 ? -5.433 -7.576 -4.572 1.00 62.19 197 THR A N 1
ATOM 1618 C CA . THR A 1 197 ? -5.181 -8.673 -5.521 1.00 62.19 197 THR A CA 1
ATOM 1619 C C . THR A 1 197 ? -5.386 -10.065 -4.925 1.00 62.19 197 THR A C 1
ATOM 1621 O O . THR A 1 197 ? -5.318 -11.054 -5.644 1.00 62.19 197 THR A O 1
ATOM 1624 N N . ASP A 1 198 ? -5.633 -10.176 -3.619 1.00 63.50 198 ASP A N 1
ATOM 1625 C CA . ASP A 1 198 ? -5.933 -11.457 -2.982 1.00 63.50 198 ASP A CA 1
ATOM 1626 C C . ASP A 1 198 ? -7.445 -11.708 -3.030 1.00 63.50 198 ASP A C 1
ATOM 1628 O O . ASP A 1 198 ? -8.234 -11.110 -2.292 1.00 63.50 198 ASP A O 1
ATOM 1632 N N . THR A 1 199 ? -7.843 -12.608 -3.928 1.00 58.62 199 THR A N 1
ATOM 1633 C CA . THR A 1 199 ? -9.229 -13.029 -4.177 1.00 58.62 199 THR A CA 1
ATOM 1634 C C . THR A 1 199 ? -9.885 -13.719 -2.977 1.00 58.62 199 THR A C 1
ATOM 1636 O O . THR A 1 199 ? -11.113 -13.831 -2.941 1.00 58.62 199 THR A O 1
ATOM 1639 N N . ASN A 1 200 ? -9.122 -14.098 -1.943 1.00 60.94 200 ASN A N 1
ATOM 1640 C CA . ASN A 1 200 ? -9.685 -14.577 -0.680 1.00 60.94 200 ASN A CA 1
ATOM 1641 C C . ASN A 1 200 ? -10.228 -13.442 0.204 1.00 60.94 200 ASN A C 1
ATOM 1643 O O . ASN A 1 200 ? -11.017 -13.719 1.107 1.00 60.94 200 ASN A O 1
ATOM 1647 N N . ASN A 1 201 ? -9.896 -12.169 -0.064 1.00 55.47 201 ASN A N 1
ATOM 1648 C CA . ASN A 1 201 ? -10.353 -11.040 0.760 1.00 55.47 201 ASN A CA 1
ATOM 1649 C C . ASN A 1 201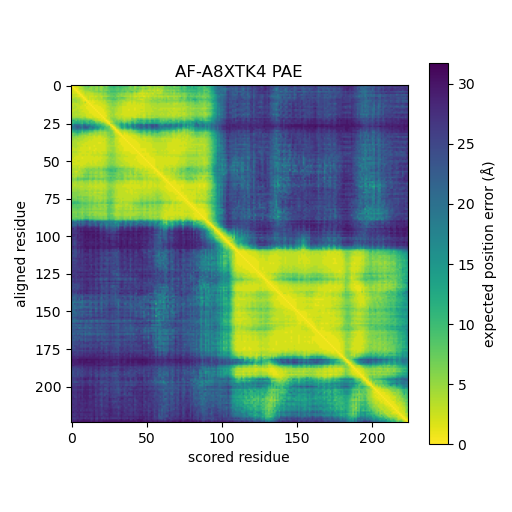 ? -11.866 -10.877 0.809 1.00 55.47 201 ASN A C 1
ATOM 1651 O O . ASN A 1 201 ? -12.393 -10.489 1.848 1.00 55.47 201 ASN A O 1
ATOM 1655 N N . ILE A 1 202 ? -12.579 -11.232 -0.261 1.00 57.34 202 ILE A N 1
ATOM 1656 C CA . ILE A 1 202 ? -14.045 -11.189 -0.260 1.00 57.34 202 ILE A CA 1
ATOM 1657 C C . ILE A 1 202 ? -14.618 -12.130 0.809 1.00 57.34 202 ILE A C 1
ATOM 1659 O O . ILE A 1 202 ? -15.548 -11.729 1.504 1.00 57.34 202 ILE A O 1
ATOM 1663 N N . ARG A 1 203 ? -14.046 -13.327 1.015 1.00 61.31 203 ARG A N 1
ATOM 1664 C CA . ARG A 1 203 ? -14.501 -14.235 2.085 1.00 61.31 203 ARG A CA 1
ATOM 1665 C C . ARG A 1 203 ? -14.343 -13.597 3.462 1.00 61.31 203 ARG A C 1
ATOM 1667 O O . ARG A 1 203 ? -15.300 -13.589 4.219 1.00 61.31 203 ARG A O 1
ATOM 1674 N N . PHE A 1 204 ? -13.208 -12.954 3.731 1.00 61.75 204 PHE A N 1
ATOM 1675 C CA . PHE A 1 204 ? -12.977 -12.255 5.000 1.00 61.75 204 PHE A CA 1
ATOM 1676 C C . PHE A 1 204 ? -13.937 -11.079 5.228 1.00 61.75 204 PHE A C 1
ATOM 1678 O O . PHE A 1 204 ? -14.378 -10.853 6.354 1.00 61.75 204 PHE A O 1
ATOM 1685 N N . VAL A 1 205 ? -14.294 -10.340 4.169 1.00 60.12 205 VAL A N 1
ATOM 1686 C CA . VAL A 1 205 ? -15.331 -9.297 4.249 1.00 60.12 205 VAL A CA 1
ATOM 1687 C C . VAL A 1 205 ? -16.680 -9.912 4.615 1.00 60.12 205 VAL A C 1
ATOM 1689 O O . VAL A 1 205 ? -17.358 -9.401 5.504 1.00 60.12 205 VAL A O 1
ATOM 1692 N N . PHE A 1 206 ? -17.062 -11.010 3.960 1.00 62.91 206 PHE A N 1
ATOM 1693 C CA . PHE A 1 206 ? -18.314 -11.707 4.248 1.00 62.91 206 PHE A CA 1
ATOM 1694 C C . PHE A 1 206 ? -18.345 -12.299 5.658 1.00 62.91 206 PHE A C 1
ATOM 1696 O O . PHE A 1 206 ? -19.374 -12.175 6.319 1.00 62.91 206 PHE A O 1
ATOM 1703 N N . ASP A 1 207 ? -17.243 -12.863 6.149 1.00 64.81 207 ASP A N 1
ATOM 1704 C CA . ASP A 1 207 ? -17.148 -13.405 7.507 1.00 64.81 207 ASP A CA 1
ATOM 1705 C C . ASP A 1 207 ? -17.287 -12.289 8.553 1.00 64.81 207 ASP A C 1
ATOM 1707 O O . ASP A 1 207 ? -18.104 -12.399 9.464 1.00 64.81 207 ASP A O 1
ATOM 1711 N N . ALA A 1 208 ? -16.594 -11.157 8.373 1.00 65.12 208 ALA A N 1
ATOM 1712 C CA . ALA A 1 208 ? -16.710 -10.007 9.273 1.00 65.12 208 ALA A CA 1
ATOM 1713 C C . ALA A 1 208 ? -18.130 -9.410 9.289 1.00 65.12 208 ALA A C 1
ATOM 1715 O O . ALA A 1 208 ? -18.654 -9.076 10.351 1.00 65.12 208 ALA A O 1
ATOM 1716 N N . VAL A 1 209 ? -18.777 -9.291 8.123 1.00 63.44 209 VAL A N 1
ATOM 1717 C CA . VAL A 1 209 ? -20.175 -8.838 8.027 1.00 63.44 209 VAL A CA 1
ATOM 1718 C C . VAL A 1 209 ? -21.119 -9.838 8.696 1.00 63.44 209 VAL A C 1
ATOM 1720 O O . VAL A 1 209 ? -22.018 -9.430 9.429 1.00 63.44 209 VAL A O 1
ATOM 1723 N N . THR A 1 210 ? -20.909 -11.136 8.472 1.00 66.06 210 THR A N 1
ATOM 1724 C CA . THR A 1 210 ? -21.729 -12.206 9.055 1.00 66.06 210 THR A CA 1
ATOM 1725 C C . THR A 1 210 ? -21.620 -12.202 10.576 1.00 66.06 210 THR A C 1
ATOM 1727 O O . THR A 1 210 ? -22.647 -12.214 11.248 1.00 66.06 210 THR A O 1
ATOM 1730 N N . ASP A 1 211 ? -20.414 -12.074 11.127 1.00 67.06 211 ASP A N 1
ATOM 1731 C CA . ASP A 1 211 ? -20.185 -11.977 12.570 1.00 67.06 211 ASP A CA 1
ATOM 1732 C C . ASP A 1 211 ? -20.848 -10.743 13.188 1.00 67.06 211 ASP A C 1
ATOM 1734 O O . ASP A 1 211 ? -21.451 -10.847 14.258 1.00 67.06 211 ASP A O 1
ATOM 1738 N N . ILE A 1 212 ? -20.790 -9.587 12.515 1.00 66.50 212 ILE A N 1
ATOM 1739 C CA . ILE A 1 212 ? -21.474 -8.368 12.974 1.00 66.50 212 ILE A CA 1
ATOM 1740 C C . ILE A 1 212 ? -22.984 -8.598 13.017 1.00 66.50 212 ILE A C 1
ATOM 1742 O O . ILE A 1 212 ? -23.613 -8.335 14.039 1.00 66.50 212 ILE A O 1
ATOM 1746 N N . VAL A 1 213 ? -23.563 -9.116 11.930 1.00 62.97 213 VAL A N 1
ATOM 1747 C CA . VAL A 1 213 ? -25.005 -9.377 11.831 1.00 62.97 213 VAL A CA 1
ATOM 1748 C C . VAL A 1 213 ? -25.440 -10.409 12.869 1.00 62.97 213 VAL A C 1
ATOM 1750 O O . VAL A 1 213 ? -26.465 -10.227 13.521 1.00 62.97 213 VAL A O 1
ATOM 1753 N N . ILE A 1 214 ? -24.675 -11.483 13.062 1.00 65.81 214 ILE A N 1
ATOM 1754 C CA . ILE A 1 214 ? -24.976 -12.509 14.066 1.00 65.81 214 ILE A CA 1
ATOM 1755 C C . ILE A 1 214 ? -24.902 -11.911 15.471 1.00 65.81 214 ILE A C 1
ATOM 1757 O O . ILE A 1 214 ? -25.830 -12.103 16.253 1.00 65.81 214 ILE A O 1
ATOM 1761 N N . ARG A 1 215 ? -23.847 -11.161 15.801 1.00 67.00 215 ARG A N 1
ATOM 1762 C CA . ARG A 1 215 ? -23.669 -10.564 17.133 1.00 67.00 215 ARG A CA 1
ATOM 1763 C C . ARG A 1 215 ? -24.762 -9.552 17.459 1.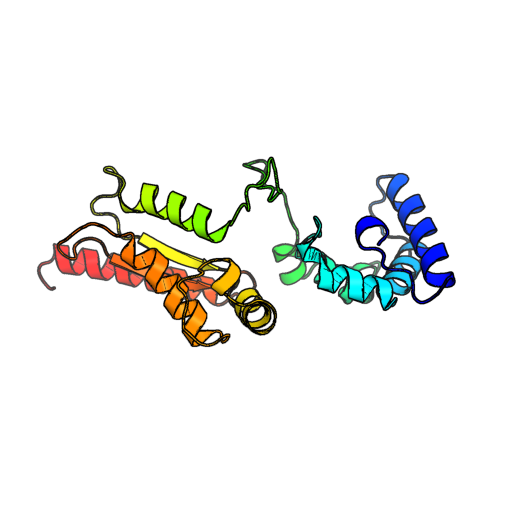00 67.00 215 ARG A C 1
ATOM 1765 O O . ARG A 1 215 ? -25.265 -9.548 18.580 1.00 67.00 215 ARG A O 1
ATOM 1772 N N . ASP A 1 216 ? -25.153 -8.737 16.486 1.00 65.69 216 ASP A N 1
ATOM 1773 C CA . ASP A 1 216 ? -26.228 -7.759 16.649 1.00 65.69 216 ASP A CA 1
ATOM 1774 C C . ASP A 1 216 ? -27.590 -8.450 16.837 1.00 65.69 216 ASP A C 1
ATOM 1776 O O . ASP A 1 216 ? -28.349 -8.119 17.752 1.00 65.69 216 ASP A O 1
ATOM 1780 N N . ASN A 1 217 ? -27.856 -9.517 16.073 1.00 56.44 217 ASN A N 1
ATOM 1781 C CA . ASN A 1 217 ? -29.038 -10.361 16.269 1.00 56.44 217 ASN A CA 1
ATOM 1782 C C . ASN A 1 217 ? -29.039 -11.063 17.639 1.00 56.44 217 ASN A C 1
ATOM 1784 O O . ASN A 1 217 ? -30.079 -11.118 18.295 1.00 56.44 217 ASN A O 1
ATOM 1788 N N . LEU A 1 218 ? -27.892 -11.568 18.104 1.00 60.66 218 LEU A N 1
ATOM 1789 C CA . LEU A 1 218 ? -27.755 -12.214 19.415 1.00 60.66 218 LEU A CA 1
ATOM 1790 C C . LEU A 1 218 ? -27.970 -11.227 20.573 1.00 60.66 218 LEU A C 1
ATOM 1792 O O . LEU A 1 218 ? -28.680 -11.573 21.520 1.00 60.66 218 LEU A O 1
ATOM 1796 N N . ARG A 1 219 ? -27.438 -9.998 20.475 1.00 65.25 219 ARG A N 1
ATOM 1797 C CA . ARG A 1 219 ? -27.710 -8.906 21.432 1.00 65.25 219 ARG A CA 1
ATOM 1798 C C . ARG A 1 219 ? -29.191 -8.538 21.451 1.00 65.25 219 ARG A C 1
ATOM 1800 O O . ARG A 1 219 ? -29.784 -8.422 22.520 1.00 65.25 219 ARG A O 1
ATOM 1807 N N . THR A 1 220 ? -29.814 -8.431 20.278 1.00 59.12 220 THR A N 1
ATOM 1808 C CA . THR A 1 220 ? -31.252 -8.132 20.152 1.00 59.12 220 THR A CA 1
ATOM 1809 C C . THR A 1 220 ? -32.123 -9.243 20.757 1.00 59.12 220 THR A C 1
ATOM 1811 O O . THR A 1 220 ? -33.194 -8.969 21.296 1.00 59.12 220 THR A O 1
ATOM 1814 N N . CYS A 1 221 ? -31.649 -10.494 20.734 1.00 60.62 221 CYS A N 1
ATOM 1815 C CA . CYS A 1 221 ? -32.320 -11.644 21.346 1.00 60.62 221 CYS A CA 1
ATOM 1816 C C . CYS A 1 221 ? -31.983 -11.855 22.838 1.00 60.62 221 CYS A C 1
ATOM 1818 O O . CYS A 1 221 ? -32.521 -12.781 23.443 1.00 60.62 221 CYS A O 1
ATOM 1820 N N . GLY A 1 222 ? -31.109 -11.036 23.440 1.00 51.97 222 GLY A N 1
ATOM 1821 C CA . GLY A 1 222 ? -30.716 -11.147 24.853 1.00 51.97 222 GLY A CA 1
ATOM 1822 C C . GLY A 1 222 ? -29.837 -12.360 25.186 1.00 51.97 222 GLY A C 1
ATOM 1823 O O . GLY A 1 222 ? -29.811 -12.798 26.335 1.00 51.97 222 GLY A O 1
ATOM 1824 N N . LEU A 1 223 ? -29.149 -12.925 24.190 1.00 53.97 223 LEU A N 1
ATOM 1825 C CA . LEU A 1 223 ? -28.291 -14.110 24.332 1.00 53.97 223 LEU A CA 1
ATOM 1826 C C . LEU A 1 223 ? -26.801 -13.763 24.524 1.00 53.97 223 LEU A C 1
ATOM 1828 O O . LEU A 1 223 ? -25.985 -14.676 24.656 1.00 53.97 223 LEU A O 1
ATOM 1832 N N . TYR A 1 224 ? -26.450 -12.471 24.521 1.00 42.25 224 TYR A N 1
ATOM 1833 C CA . TYR A 1 224 ? -25.089 -11.945 24.666 1.00 42.25 224 TYR A CA 1
ATOM 1834 C C . TYR A 1 224 ? -25.093 -10.544 25.285 1.00 42.25 224 TYR A C 1
ATOM 1836 O O . TYR A 1 224 ? -25.969 -9.741 24.886 1.00 42.25 224 TYR A O 1
#

InterPro domains:
  IPR001019 Guanine nucleotide binding protein, alpha subunit [PF00503] (102-213)
  IPR001019 Guanine nucleotide binding protein, alpha subunit [PS51882] (1-224)
  IPR001019 Guanine nucleotide binding protein, alpha subunit [PTHR10218] (106-221)
  IPR001019 Guanine nucleotide binding protein, alpha subunit [SM00275] (1-223)
  IPR001019 Guanine nucleotide binding protein, alpha subunit [cd00066] (1-218)
  IPR011025 G protein alpha subunit, helical insertion [G3DSA:1.10.400.10] (1-93)
  IPR011025 G protein alpha subunit, helical insertion [SSF47895] (1-94)
  IPR027417 P-loop containing 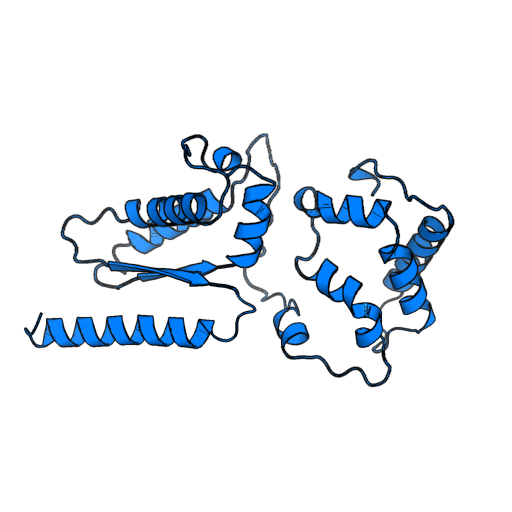nucleoside triphosphate hydrolase [G3DSA:3.40.50.300] (94-105)
  IPR027417 P-loop containing nucleoside triphosphate hydrolase [G3DSA:3.40.50.300] (106-213)
  IPR027417 P-loop containing nucleoside triphosphate hydrolase [SSF52540] (101-218)

Sequence (224 aa):
MEQLKIEYEKEEHRADARKVLAFGATGEEDEIPDELAALMKSVWSDEGIQKAVARSREYQLNDSAEYYLSQLDRICEADYIPTQDDVLRTRIKTTGIVETQFIFKDRLFNRMRESLKVFDSICNSKWFVETSIILFLNKKDLFEEKIKKSPLTYCFPEYTGHDNFDDGSAFIQKQFEIVNKRQGGQKEIYTQFTCATDTNNIRFVFDAVTDIVIRDNLRTCGLY

Mean predicted aligned error: 16.01 Å

Nearest PDB structures (foldseek):
  8u02-assembly1_B  TM=4.957E-01  e=3.039E-19  Homo sapiens
  8gur-assembly1_A  TM=8.956E-01  e=7.109E-13  Homo sapiens
  7vih-assembly1_D  TM=9.100E-01  e=3.535E-12  Homo sapiens
  7vif-assembly1_D  TM=8.873E-01  e=3.152E-12  Homo sapiens
  8h8j-assembly1_A  TM=6.353E-01  e=4.768E-08  Homo sapiens

Organism: Caenorhabditis briggsae (NCBI:txid6238)

Foldseek 3Di:
DVVVPQDWPDPVLVVLVVVLVVVVVVDDDPAQDPSNLVSLLSNCPTPSVVVVVVVCVVDDDQPCPVVCSVCSVQCRDPPRDDDPVNVLSPDPPPPDDDDDQDDDPNDHDQVLVVVLVVLLCVLPPPVCPQPEAEAEPEPLVVQQVVLVVPPCCVNPVPQDDDSGSVSSVVVSVVSNVVSNPDPDPSYHYHYDYYYSPPPCVVVVVVVVVVVVVVVVVCVVVVND

pLDDT: mean 74.66, std 14.55, range [34.25, 94.75]

Solvent-accessible surface area (backbone atoms only — not comparable to full-atom values): 13758 Å² total; per-residue (Å²): 83,77,95,72,75,47,62,65,77,43,73,66,38,50,55,33,46,53,49,54,55,55,57,69,70,68,68,92,68,100,64,70,52,71,68,56,49,52,35,52,51,52,32,62,72,29,63,30,49,48,56,46,57,77,45,34,88,82,56,96,62,63,92,47,48,66,59,53,67,74,39,44,80,58,67,54,39,97,82,54,71,83,48,74,66,50,58,74,56,51,82,74,77,68,96,68,80,90,87,80,86,63,80,62,89,94,41,87,69,53,66,68,64,49,51,48,52,55,46,38,54,54,63,65,27,88,87,39,64,79,53,70,41,77,42,74,49,62,46,42,67,62,46,48,63,40,30,70,79,46,62,62,42,82,82,38,76,85,61,84,68,59,63,42,51,72,50,47,49,54,49,53,52,47,63,58,57,68,52,59,79,70,87,82,75,76,62,52,74,49,75,43,79,32,39,92,85,47,83,64,47,62,56,55,53,51,50,55,52,48,52,51,54,50,50,53,51,35,43,76,69,68,77,98

Secondary structure (DSSP, 8-state):
-GGGTPPPS-HHHHHHHHHHHHHHTT---SS--HHHHHHHHHHHT-HHHHHHHHTGGGS---TTHHHHHTTHHHHTSTT----HHHHHH-----SS--------SS----HHHHHHHHHHHHHT-TTSSS--EEEEE--HHHHHHHHTTS-GGGT-TT--S-SSHHHHHHHHHHHHHTT---TTS-S-EEEEE--TT-TTHHHHHHHHHHHHHHHHHHHHTT--

Radius of gyration: 22.76 Å; Cα contacts (8 Å, |Δi|>4): 171; chains: 1; bounding box: 55×41×60 Å